Protein AF-A0A7S0LS91-F1 (afdb_monomer)

Foldseek 3Di:
DDDDDDPDDDDDPDDDDDDDDDDDDDDDDDDDDDDDDDDDPDPDDPPFDKDKDQDDPVVCVVVVLVPFDKDKAFQVKDKDKDAAFWKKAWQAAWWWKAWPNDIDTDHHRIIITGHRPPDGITIIIIHGDPPTGMTMIGTNDDDDDDLVVVLVVLVVLLVVLVVPDDDDDPAQPVNLQVDPLVSLQVNLVSVVVNVVSVVVVVVVVLVVVCVVDDVLVNVVVVLVVLLVQLVVLLVQLVCLVVPVVVQLSNDDPACSNNVDGDPDHSNVVSNVSSVVSNCSSVVSNVVSVPDDDDPPPD

InterPro domains:
  IPR011051 RmlC-like cupin domain superfamily [SSF51182] (86-127)

pLDDT: mean 79.4, std 20.75, range [27.17, 98.44]

Solvent-accessible surface area (backbone atoms only — not comparable to full-atom values): 17760 Å² total; per-residue (Å²): 134,88,86,85,79,84,85,77,86,80,84,85,85,84,76,90,86,87,88,87,75,92,76,82,90,79,90,79,82,86,80,86,74,88,81,79,86,75,89,77,88,74,83,80,68,88,71,68,42,77,48,76,44,66,69,52,73,70,54,37,56,73,71,47,54,89,77,31,49,76,48,77,32,39,72,89,36,40,84,42,80,41,46,61,68,39,53,40,33,28,67,39,44,38,28,36,41,30,46,95,92,41,79,41,83,44,37,57,54,30,34,40,34,36,43,33,80,89,46,83,65,41,62,40,37,37,37,39,36,97,91,26,71,48,27,35,32,32,25,81,67,87,81,70,79,71,60,64,64,56,53,50,57,49,53,52,54,51,51,56,54,58,74,66,60,79,90,81,74,96,54,62,97,81,47,44,68,78,45,59,51,73,56,13,32,48,52,46,53,47,52,52,50,47,52,52,53,47,53,52,50,49,52,52,50,48,58,50,49,57,70,72,43,60,64,72,61,44,54,53,49,49,50,49,49,42,36,52,51,9,53,49,27,33,54,52,14,48,42,33,74,76,47,40,69,69,55,37,72,69,45,76,62,93,50,33,32,36,86,56,69,77,82,79,55,49,66,57,53,36,50,49,49,15,50,51,26,33,52,51,9,49,50,34,38,50,48,55,73,68,51,75,78,71,92,81,83,125

Mean predicted aligned error: 15.18 Å

Structure (mmCIF, N/CA/C/O backbone):
data_AF-A0A7S0LS91-F1
#
_entry.id   AF-A0A7S0LS91-F1
#
loop_
_atom_site.group_PDB
_atom_site.id
_atom_site.type_symbol
_atom_site.label_atom_id
_atom_site.label_alt_id
_atom_site.label_comp_id
_atom_site.label_asym_id
_atom_site.label_entity_id
_atom_site.label_seq_id
_atom_site.pdbx_PDB_ins_code
_atom_site.Cartn_x
_atom_site.Cartn_y
_atom_site.Cartn_z
_atom_site.occupancy
_atom_site.B_iso_or_equiv
_atom_site.auth_seq_id
_atom_site.auth_comp_id
_atom_site.auth_asym_id
_atom_site.auth_atom_id
_atom_site.pdbx_PDB_model_num
ATOM 1 N N . LEU A 1 1 ? -4.984 1.605 -51.415 1.00 34.56 1 LEU A N 1
ATOM 2 C CA . LEU A 1 1 ? -6.457 1.698 -51.359 1.00 34.56 1 LEU A CA 1
ATOM 3 C C . LEU A 1 1 ? -6.880 1.367 -49.932 1.00 34.56 1 LEU A C 1
ATOM 5 O O . LEU A 1 1 ? -6.553 0.286 -49.472 1.00 34.56 1 LEU A O 1
ATOM 9 N N . ALA A 1 2 ? -7.472 2.353 -49.259 1.00 37.06 2 ALA A N 1
ATOM 10 C CA . ALA A 1 2 ? -8.238 2.332 -48.009 1.00 37.06 2 ALA A CA 1
ATOM 11 C C . ALA A 1 2 ? -8.075 1.155 -47.021 1.00 37.06 2 ALA A C 1
ATOM 13 O O . ALA A 1 2 ? -8.644 0.089 -47.219 1.00 37.06 2 ALA A O 1
ATOM 14 N N . LEU A 1 3 ? -7.475 1.445 -45.863 1.00 29.39 3 LEU A N 1
ATOM 15 C CA . LEU A 1 3 ? -7.921 0.897 -44.580 1.00 29.39 3 LEU A CA 1
ATOM 16 C C . LEU A 1 3 ? -7.928 2.038 -43.561 1.00 29.39 3 LEU A C 1
ATOM 18 O O . LEU A 1 3 ? -6.926 2.421 -42.970 1.00 29.39 3 LEU A O 1
ATOM 22 N N . THR A 1 4 ? -9.102 2.652 -43.486 1.00 36.69 4 THR A N 1
ATOM 23 C CA . THR A 1 4 ? -9.546 3.614 -42.486 1.00 36.69 4 THR A CA 1
ATOM 24 C C . THR A 1 4 ? -9.811 2.889 -41.172 1.00 36.69 4 THR A C 1
ATOM 26 O O . THR A 1 4 ? -10.709 2.046 -41.129 1.00 36.69 4 THR A O 1
ATOM 29 N N . THR A 1 5 ? -9.134 3.270 -40.091 1.00 34.56 5 THR A N 1
ATOM 30 C CA . THR A 1 5 ? -9.539 2.876 -38.736 1.00 34.56 5 THR A CA 1
ATOM 31 C C . THR A 1 5 ? -9.815 4.127 -37.918 1.00 34.56 5 THR A C 1
ATOM 33 O O . THR A 1 5 ? -8.942 4.944 -37.643 1.00 34.56 5 THR A O 1
ATOM 36 N N . LYS A 1 6 ? -11.103 4.286 -37.618 1.00 29.44 6 LYS A N 1
ATOM 37 C CA . LYS A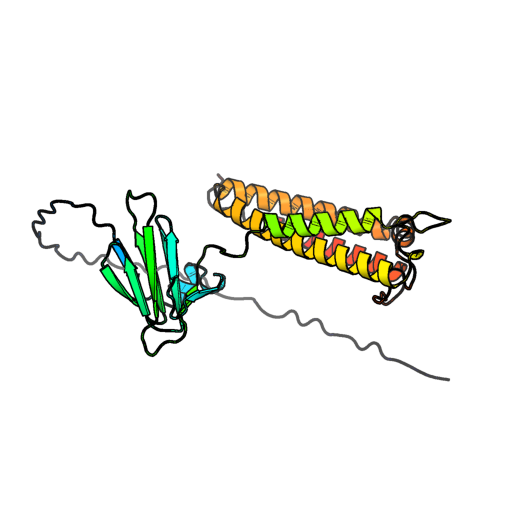 1 6 ? -11.720 5.338 -36.818 1.00 29.44 6 LYS A CA 1
ATOM 38 C C . LYS A 1 6 ? -11.138 5.344 -35.398 1.00 29.44 6 LYS A C 1
ATOM 40 O O . LYS A 1 6 ? -11.342 4.381 -34.667 1.00 29.44 6 LYS A O 1
ATOM 45 N N . MET A 1 7 ? -10.536 6.452 -34.971 1.00 28.19 7 MET A N 1
ATOM 46 C CA . MET A 1 7 ? -10.502 6.812 -33.550 1.00 28.19 7 MET A CA 1
ATOM 47 C C . MET A 1 7 ? -11.852 7.443 -33.210 1.00 28.19 7 MET A C 1
ATOM 49 O O . MET A 1 7 ? -12.117 8.598 -33.536 1.00 28.19 7 MET A O 1
ATOM 53 N N . GLN A 1 8 ? -12.746 6.642 -32.632 1.00 30.95 8 GLN A N 1
ATOM 54 C CA . GLN A 1 8 ? -13.976 7.142 -32.036 1.00 30.95 8 GLN A CA 1
ATOM 55 C C . GLN A 1 8 ? -13.668 7.734 -30.659 1.00 30.95 8 GLN A C 1
ATOM 57 O O . GLN A 1 8 ? -13.068 7.102 -29.796 1.00 30.95 8 GLN A O 1
ATOM 62 N N . SER A 1 9 ? -14.105 8.977 -30.517 1.00 32.16 9 SER A N 1
ATOM 63 C CA . SER A 1 9 ? -14.273 9.774 -29.309 1.00 32.16 9 SER A CA 1
ATOM 64 C C . SER A 1 9 ? -14.857 8.998 -28.121 1.00 32.16 9 SER A C 1
ATOM 66 O O . SER A 1 9 ? -15.957 8.453 -28.221 1.00 32.16 9 SER A O 1
ATOM 68 N N . LEU A 1 10 ? -14.171 9.050 -26.978 1.00 27.45 10 LEU A N 1
ATOM 69 C CA . LEU A 1 10 ? -14.724 8.729 -25.660 1.00 27.45 10 LEU A CA 1
ATOM 70 C C . LEU A 1 10 ? -15.302 10.012 -25.033 1.00 27.45 10 LEU A C 1
ATOM 72 O O . LEU A 1 10 ? -14.567 10.993 -24.901 1.00 27.45 10 LEU A O 1
ATOM 76 N N . PRO A 1 11 ? -16.588 10.047 -24.643 1.00 34.91 11 PRO A N 1
ATOM 77 C CA . PRO A 1 11 ? -17.127 11.131 -23.838 1.00 34.91 11 PRO A CA 1
ATOM 78 C C . PRO A 1 11 ? -16.726 10.941 -22.371 1.00 34.91 11 PRO A C 1
ATOM 80 O O . PRO A 1 11 ? -16.996 9.912 -21.752 1.00 34.91 11 PRO A O 1
ATOM 83 N N . LEU A 1 12 ? -16.089 11.970 -21.821 1.00 30.00 12 LEU A N 1
ATOM 84 C CA . LEU A 1 12 ? -15.750 12.097 -20.411 1.00 30.00 12 LEU A CA 1
ATOM 85 C C . LEU A 1 12 ? -17.048 12.370 -19.631 1.00 30.00 12 LEU A C 1
ATOM 87 O O . LEU A 1 12 ? -17.562 13.487 -19.615 1.00 30.00 12 LEU A O 1
ATOM 91 N N . ILE A 1 13 ? -17.620 11.321 -19.037 1.00 29.70 13 ILE A N 1
ATOM 92 C CA . ILE A 1 13 ? -18.712 11.427 -18.067 1.00 29.70 13 ILE A CA 1
ATOM 93 C C . ILE A 1 13 ? -18.077 11.835 -16.736 1.00 29.70 13 ILE A C 1
ATOM 95 O O . ILE A 1 13 ? -17.544 11.002 -16.011 1.00 29.70 13 ILE A O 1
ATOM 99 N N . LEU A 1 14 ? -18.120 13.130 -16.432 1.00 29.80 14 LEU A N 1
ATOM 100 C CA . LEU A 1 14 ? -17.856 13.667 -15.099 1.00 29.80 14 LEU A CA 1
ATOM 101 C C . LEU A 1 14 ? -19.159 14.321 -14.634 1.00 29.80 14 LEU A C 1
ATOM 103 O O . LEU A 1 14 ? -19.487 15.450 -14.984 1.00 29.80 14 LEU A O 1
ATOM 107 N N . SER A 1 15 ? -19.959 13.531 -13.928 1.00 32.84 15 SER A N 1
ATOM 108 C CA . SER A 1 15 ? -21.211 13.929 -13.293 1.00 32.84 15 SER A CA 1
ATOM 109 C C . SER A 1 15 ? -21.270 13.234 -11.935 1.00 32.84 15 SER A C 1
ATOM 111 O O . SER A 1 15 ? -20.799 12.102 -11.837 1.00 32.84 15 SER A O 1
ATOM 113 N N . ILE A 1 16 ? -21.896 13.894 -10.947 1.00 30.28 16 ILE A N 1
ATOM 114 C CA . ILE A 1 16 ? -22.001 13.550 -9.508 1.00 30.28 16 ILE A CA 1
ATOM 115 C C . ILE A 1 16 ? -20.792 14.123 -8.726 1.00 30.28 16 ILE A C 1
ATOM 117 O O . ILE A 1 16 ? -19.669 13.696 -8.928 1.00 30.28 16 ILE A O 1
ATOM 121 N N . CYS A 1 17 ? -20.886 15.147 -7.868 1.00 27.17 17 CYS A N 1
ATOM 122 C CA . CYS A 1 17 ? -21.903 15.431 -6.859 1.00 27.17 17 CYS A CA 1
ATOM 123 C C . CYS A 1 17 ? -21.957 16.940 -6.532 1.00 27.17 17 CYS A C 1
ATOM 125 O O . CYS A 1 17 ? -20.995 17.519 -6.032 1.00 27.17 17 CYS A O 1
ATOM 127 N N . THR A 1 18 ? -23.115 17.564 -6.735 1.00 37.00 18 THR A N 1
ATOM 128 C CA .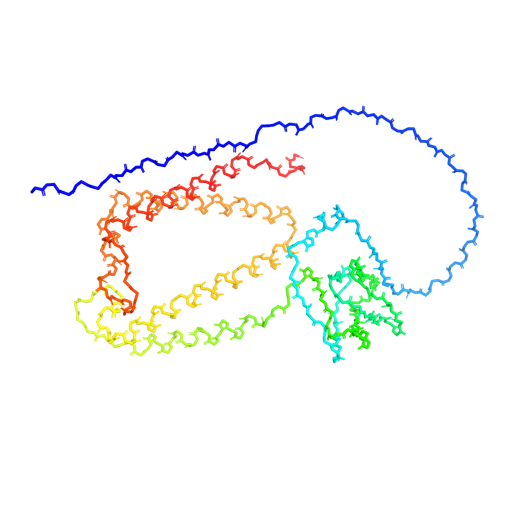 THR A 1 18 ? -23.563 18.709 -5.931 1.00 37.00 18 THR A CA 1
ATOM 129 C C . THR A 1 18 ? -24.733 18.238 -5.071 1.00 37.00 18 THR A C 1
ATOM 131 O O . THR A 1 18 ? -25.594 17.522 -5.571 1.00 37.00 18 THR A O 1
ATOM 134 N N . LEU A 1 19 ? -24.763 18.724 -3.822 1.00 32.06 19 LEU A N 1
ATOM 135 C CA . LEU A 1 19 ? -25.911 18.942 -2.922 1.00 32.06 19 LEU A CA 1
ATOM 136 C C . LEU A 1 19 ? -26.002 18.136 -1.614 1.00 32.06 19 LEU A C 1
ATOM 138 O O . LEU A 1 19 ? -26.037 16.912 -1.593 1.00 32.06 19 LEU A O 1
ATOM 142 N N . ARG A 1 20 ? -26.304 18.948 -0.583 1.00 34.81 20 ARG A N 1
ATOM 143 C CA . ARG A 1 20 ? -26.920 18.704 0.737 1.00 34.81 20 ARG A CA 1
ATOM 144 C C . ARG A 1 20 ? -25.973 18.280 1.869 1.00 34.81 20 ARG A C 1
ATOM 146 O O . ARG A 1 20 ? -25.129 17.431 1.688 1.00 34.81 20 ARG A O 1
ATOM 153 N N . SER A 1 21 ? -26.086 18.815 3.087 1.00 34.72 21 SER A N 1
ATOM 154 C CA . SER A 1 21 ? -27.201 19.543 3.704 1.00 34.72 21 SER A CA 1
ATOM 155 C C . SER A 1 21 ? -26.701 20.450 4.829 1.00 34.72 21 SER A C 1
ATOM 157 O O . SER A 1 21 ? -26.085 19.980 5.779 1.00 34.72 21 SER A O 1
ATOM 159 N N . ALA A 1 22 ? -27.092 21.723 4.789 1.00 45.38 22 ALA A N 1
ATOM 160 C CA . ALA A 1 22 ? -27.297 22.492 6.005 1.00 45.38 22 ALA A CA 1
ATOM 161 C C . ALA A 1 22 ? -28.405 21.810 6.826 1.00 45.38 22 ALA A C 1
ATOM 163 O O . ALA A 1 22 ? -29.455 21.460 6.274 1.00 45.38 22 ALA A O 1
ATOM 164 N N . ARG A 1 23 ? -28.200 21.623 8.131 1.00 42.44 23 ARG A N 1
ATOM 165 C CA . ARG A 1 23 ? -29.303 21.462 9.081 1.00 42.44 23 ARG A CA 1
ATOM 166 C C . ARG A 1 23 ? -29.075 22.356 10.287 1.00 42.44 23 ARG A C 1
ATOM 168 O O . ARG A 1 23 ? -28.114 22.215 11.032 1.00 42.44 23 ARG A O 1
ATOM 175 N N . HIS A 1 24 ? -30.011 23.290 10.396 1.00 39.41 24 HIS A N 1
ATOM 176 C CA . HIS A 1 24 ? -30.289 24.124 11.543 1.00 39.41 24 HIS A CA 1
ATOM 177 C C . HIS A 1 24 ? -30.571 23.301 12.797 1.00 39.41 24 HIS A C 1
ATOM 179 O O . HIS A 1 24 ? -31.047 22.167 12.738 1.00 39.41 24 HIS A O 1
ATOM 185 N N . GLY A 1 25 ? -30.298 23.951 13.926 1.00 47.16 25 GLY A N 1
ATOM 186 C CA . GLY A 1 25 ? -30.519 23.435 15.258 1.00 47.16 25 GLY A CA 1
ATOM 187 C C . GLY A 1 25 ? -31.978 23.133 15.568 1.00 47.16 25 GLY A C 1
ATOM 188 O O . GLY A 1 25 ? -32.898 23.805 15.110 1.00 47.16 25 GLY A O 1
ATOM 189 N N . LEU A 1 26 ? -32.140 22.149 16.440 1.00 42.56 26 LEU A N 1
ATOM 190 C CA . LEU A 1 26 ? -33.306 21.958 17.280 1.00 42.56 26 LEU A CA 1
ATOM 191 C C . LEU A 1 26 ? -32.774 21.557 18.653 1.00 42.56 26 LEU A C 1
ATOM 193 O O . LEU A 1 26 ? -32.074 20.557 18.799 1.00 42.56 26 LEU A O 1
ATOM 197 N N . GLY A 1 27 ? -33.044 22.411 19.638 1.00 47.38 27 GLY A N 1
ATOM 198 C CA . GLY A 1 27 ? -32.702 22.169 21.028 1.00 47.38 27 GLY A CA 1
ATOM 199 C C . GLY A 1 27 ? -33.501 21.001 21.591 1.00 47.38 27 GLY A C 1
ATOM 200 O O . GLY A 1 27 ? -34.706 20.893 21.374 1.00 47.38 27 GLY A O 1
ATOM 201 N N . THR A 1 28 ? -32.828 20.149 22.354 1.00 43.59 28 THR A N 1
ATOM 202 C CA . THR A 1 28 ? -33.454 19.086 23.136 1.00 43.59 28 THR A CA 1
ATOM 203 C C . THR A 1 28 ? -33.419 19.446 24.614 1.00 43.59 28 THR A C 1
ATOM 205 O O . THR A 1 28 ? -32.364 19.686 25.207 1.00 43.59 28 THR A O 1
ATOM 208 N N . ALA A 1 29 ? -34.617 19.514 25.187 1.00 41.38 29 ALA A N 1
ATOM 209 C CA . ALA A 1 29 ? -34.896 19.765 26.587 1.00 41.38 29 ALA A CA 1
ATOM 210 C C . ALA A 1 29 ? -34.190 18.753 27.507 1.00 41.38 29 ALA A C 1
ATOM 212 O O . ALA A 1 29 ? -34.192 17.549 27.256 1.00 41.38 29 ALA A O 1
ATOM 213 N N . ARG A 1 30 ? -33.614 19.248 28.609 1.00 40.12 30 ARG A N 1
ATOM 214 C CA . ARG A 1 30 ? -33.057 18.414 29.682 1.00 40.12 30 ARG A CA 1
ATOM 215 C C . ARG A 1 30 ? -34.190 17.881 30.555 1.00 40.12 30 ARG A C 1
ATOM 217 O O . ARG A 1 30 ? -34.756 18.629 31.351 1.00 40.12 30 ARG A O 1
ATOM 224 N N . LEU A 1 31 ? -34.476 16.588 30.449 1.00 40.97 31 LEU A N 1
ATOM 225 C CA . LEU A 1 31 ? -35.306 15.869 31.412 1.00 40.97 31 LEU A CA 1
ATOM 226 C C . LEU A 1 31 ? -34.432 15.494 32.622 1.00 40.97 31 LEU A C 1
ATOM 228 O O . LEU A 1 31 ? -33.478 14.730 32.494 1.00 40.97 31 LEU A O 1
ATOM 232 N N . ARG A 1 32 ? -34.718 16.066 33.799 1.00 39.78 32 ARG A N 1
ATOM 233 C CA . ARG A 1 32 ? -34.108 15.645 35.072 1.00 39.78 32 ARG A CA 1
ATOM 234 C C . ARG A 1 32 ? -34.863 14.427 35.598 1.00 39.78 32 ARG A C 1
ATOM 236 O O . ARG A 1 32 ? -36.007 14.561 36.022 1.00 39.78 32 ARG A O 1
ATOM 243 N N . VAL A 1 33 ? -34.206 13.274 35.613 1.00 43.62 33 VAL A N 1
ATOM 244 C CA . VAL A 1 33 ? -34.663 12.088 36.350 1.00 43.62 33 VAL A CA 1
ATOM 245 C C . VAL A 1 33 ? -33.999 12.100 37.737 1.00 43.62 33 VAL A C 1
ATOM 247 O O . VAL A 1 33 ? -32.797 12.369 37.821 1.00 43.62 33 VAL A O 1
ATOM 250 N N . PRO A 1 34 ? -34.735 11.861 38.838 1.00 40.84 34 PRO A N 1
ATOM 251 C CA . PRO A 1 34 ? -34.148 11.761 40.168 1.00 40.84 34 PRO A CA 1
ATOM 252 C C . PRO A 1 34 ? -33.346 10.459 40.293 1.00 40.84 34 PRO A C 1
ATOM 254 O O . PRO A 1 34 ? -33.878 9.365 40.122 1.00 40.84 34 PRO A O 1
ATOM 257 N N . VAL A 1 35 ? -32.054 10.585 40.597 1.00 40.56 35 VAL A N 1
ATOM 258 C CA . VAL A 1 35 ? -31.169 9.444 40.855 1.00 40.56 35 VAL A CA 1
ATOM 259 C C . VAL A 1 35 ? -31.334 9.023 42.315 1.00 40.56 35 VAL A C 1
ATOM 261 O O . VAL A 1 35 ? -30.949 9.750 43.233 1.00 40.56 35 VAL A O 1
ATOM 264 N N . SER A 1 36 ? -31.916 7.844 42.525 1.00 41.62 36 SER A N 1
ATOM 265 C CA . SER A 1 36 ? -31.934 7.163 43.820 1.00 41.62 36 SER A CA 1
ATOM 266 C C . SER A 1 36 ? -30.513 6.789 44.237 1.00 41.62 36 SER A C 1
ATOM 268 O O . SER A 1 36 ? -29.765 6.170 43.481 1.00 41.62 36 SER A O 1
ATOM 270 N N . ARG A 1 37 ? -30.138 7.170 45.461 1.00 45.50 37 ARG A N 1
ATOM 271 C CA . ARG A 1 37 ? -28.856 6.819 46.080 1.00 45.50 37 ARG A CA 1
ATOM 272 C C . ARG A 1 37 ? -28.847 5.332 46.434 1.00 45.50 37 ARG A C 1
ATOM 274 O O . ARG A 1 37 ? -29.440 4.938 47.433 1.00 45.50 37 ARG A O 1
ATOM 281 N N . VAL A 1 38 ? -28.145 4.530 45.640 1.00 40.81 38 VAL A N 1
ATOM 282 C CA . VAL A 1 38 ? -27.714 3.185 46.034 1.00 40.81 38 VAL A CA 1
ATOM 283 C C . VAL A 1 38 ? -26.328 3.317 46.659 1.00 40.81 38 VAL A C 1
ATOM 285 O O . VAL A 1 38 ? -25.391 3.793 46.021 1.00 40.81 38 VAL A O 1
ATOM 288 N N . ALA A 1 39 ? -26.213 2.947 47.933 1.00 45.62 39 ALA A N 1
ATOM 289 C CA . ALA A 1 39 ? -24.936 2.852 48.625 1.00 45.62 39 ALA A CA 1
ATOM 290 C C . ALA A 1 39 ? -24.151 1.662 48.055 1.00 45.62 39 ALA A C 1
ATOM 292 O O . ALA A 1 39 ? -24.568 0.515 48.205 1.00 45.62 39 ALA A O 1
ATOM 293 N N . LEU A 1 40 ? -23.035 1.945 47.382 1.00 38.34 40 LEU A N 1
ATOM 294 C CA . LEU A 1 40 ? -22.170 0.948 46.760 1.00 38.34 40 LEU A CA 1
ATOM 295 C C . LEU A 1 40 ? -20.843 0.900 47.527 1.00 38.34 40 LEU A C 1
ATOM 297 O O . LEU A 1 40 ? -19.943 1.704 47.301 1.00 38.34 40 LEU A O 1
ATOM 301 N N . LEU A 1 41 ? -20.737 -0.037 48.468 1.00 40.28 41 LEU A N 1
ATOM 302 C CA . LEU A 1 41 ? -19.458 -0.447 49.047 1.00 40.28 41 LEU A CA 1
ATOM 303 C C . LEU A 1 41 ? -18.769 -1.377 48.034 1.00 40.28 41 LEU A C 1
ATOM 305 O O . LEU A 1 41 ? -18.978 -2.586 48.054 1.00 40.28 41 LEU A O 1
ATOM 309 N N . LYS A 1 42 ? -17.987 -0.801 47.109 1.00 36.03 42 LYS A N 1
ATOM 310 C CA . LYS A 1 42 ? -17.079 -1.539 46.213 1.00 36.03 42 LYS A CA 1
ATOM 311 C C . LYS A 1 42 ? -15.719 -1.664 46.903 1.00 36.03 42 LYS A C 1
ATOM 313 O O . LYS A 1 42 ? -14.944 -0.713 46.937 1.00 36.03 42 LYS A O 1
ATOM 318 N N . LEU A 1 43 ? -15.442 -2.833 47.471 1.00 40.19 43 LEU A N 1
ATOM 319 C CA . LEU A 1 43 ? -14.074 -3.270 47.741 1.00 40.19 43 LEU A CA 1
ATOM 320 C C . LEU A 1 43 ? -13.490 -3.733 46.401 1.00 40.19 43 LEU A C 1
ATOM 322 O O . LEU A 1 43 ? -13.848 -4.791 45.890 1.00 40.19 43 LEU A O 1
ATOM 326 N N . SER A 1 44 ? -12.679 -2.867 45.794 1.00 44.66 44 SER A N 1
ATOM 327 C CA . SER A 1 44 ? -12.063 -3.055 44.482 1.00 44.66 44 SER A CA 1
ATOM 328 C C . SER A 1 44 ? -10.980 -4.133 44.522 1.00 44.66 44 SER A C 1
ATOM 330 O O . SER A 1 44 ? -9.848 -3.867 44.918 1.00 44.66 44 SER A O 1
ATOM 332 N N . ALA A 1 45 ? -11.311 -5.336 44.060 1.00 51.66 45 ALA A N 1
ATOM 333 C CA . ALA A 1 45 ? -10.350 -6.125 43.302 1.00 51.66 45 ALA A CA 1
ATOM 334 C C . ALA A 1 45 ? -10.370 -5.572 41.869 1.00 51.66 45 ALA A C 1
ATOM 336 O O . ALA A 1 45 ? -11.455 -5.440 41.294 1.00 51.66 45 ALA A O 1
ATOM 337 N N . SER A 1 46 ? -9.207 -5.190 41.331 1.00 54.09 46 SER A N 1
ATOM 338 C CA . SER A 1 46 ? -9.042 -4.787 39.930 1.00 54.09 46 SER A CA 1
ATOM 339 C C . SER A 1 46 ? -9.531 -5.924 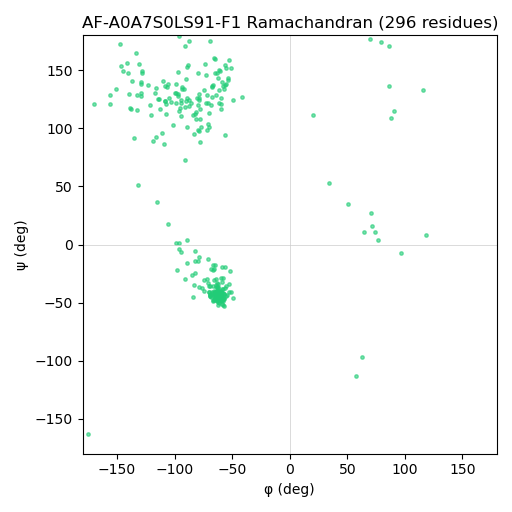39.039 1.00 54.09 46 SER A C 1
ATOM 341 O O . SER A 1 46 ? -8.824 -6.902 38.812 1.00 54.09 46 SER A O 1
ATOM 343 N N . SER A 1 47 ? -10.792 -5.839 38.628 1.00 61.06 47 SER A N 1
ATOM 344 C CA . SER A 1 47 ? -11.418 -6.797 37.730 1.00 61.06 47 SER A CA 1
ATOM 345 C C . SER A 1 47 ? -11.015 -6.356 36.345 1.00 61.06 47 SER A C 1
ATOM 347 O O . SER A 1 47 ? -11.596 -5.444 35.772 1.00 61.06 47 SER A O 1
ATOM 349 N N . VAL A 1 48 ? -9.949 -6.974 35.867 1.00 64.62 48 VAL A N 1
ATOM 350 C CA . VAL A 1 48 ? -9.640 -7.031 34.451 1.00 64.62 48 VAL A CA 1
ATOM 351 C C . VAL A 1 48 ? -10.919 -7.493 33.733 1.00 64.62 48 VAL A C 1
ATOM 353 O O . VAL A 1 48 ? -11.507 -8.496 34.148 1.00 64.62 48 VAL A O 1
ATOM 356 N N . SER A 1 49 ? -11.411 -6.730 32.754 1.00 86.44 49 SER A N 1
ATOM 357 C CA . SER A 1 49 ? -12.734 -6.966 32.163 1.00 86.44 49 SER A CA 1
ATOM 358 C C . SER A 1 49 ? -12.676 -7.026 30.643 1.00 86.44 49 SER A C 1
ATOM 360 O O . SER A 1 49 ? -11.950 -6.270 30.004 1.00 86.44 49 SER A O 1
ATOM 362 N N . LEU A 1 50 ? -13.432 -7.954 30.065 1.00 94.00 50 LEU A N 1
ATOM 363 C CA . LEU A 1 50 ? -13.673 -8.003 28.630 1.00 94.00 50 LEU A CA 1
ATOM 364 C C . LEU A 1 50 ? -14.986 -7.261 28.355 1.00 94.00 50 LEU A C 1
ATOM 366 O O . LEU A 1 50 ? -16.012 -7.605 28.945 1.00 94.00 50 LEU A O 1
ATOM 370 N N . ASP A 1 51 ? -14.967 -6.259 27.481 1.00 95.88 51 ASP A N 1
ATOM 371 C CA . ASP A 1 51 ? -16.176 -5.575 27.021 1.00 95.88 51 ASP A CA 1
ATOM 372 C C . ASP A 1 51 ? -16.644 -6.216 25.711 1.00 95.88 51 ASP A C 1
ATOM 374 O O . ASP A 1 51 ? -15.972 -6.124 24.680 1.00 95.88 51 ASP A O 1
ATOM 378 N N . LEU A 1 52 ? -17.780 -6.914 25.767 1.00 97.56 52 LEU A N 1
ATOM 379 C CA . LEU A 1 52 ? -18.425 -7.499 24.597 1.00 97.56 52 LEU A CA 1
ATOM 380 C C . LEU A 1 52 ? -19.619 -6.639 24.207 1.00 97.56 52 LEU A C 1
ATOM 382 O O . LEU A 1 52 ? -20.560 -6.460 24.980 1.00 97.56 52 LEU A O 1
ATOM 386 N N . SER A 1 53 ? -19.611 -6.164 22.969 1.00 97.69 53 SER A N 1
ATOM 387 C CA . SER A 1 53 ? -20.691 -5.359 22.409 1.00 97.69 53 SER A CA 1
ATOM 388 C C . SER A 1 53 ? -21.082 -5.851 21.019 1.00 97.69 53 SER A C 1
ATOM 390 O O . SER A 1 53 ? -20.372 -6.631 20.388 1.00 97.69 53 SER A O 1
ATOM 392 N N . GLN A 1 54 ? -22.239 -5.402 20.540 1.00 98.31 54 GLN A N 1
ATOM 393 C CA . GLN A 1 54 ? -22.679 -5.609 19.164 1.00 98.31 54 GLN A CA 1
ATOM 394 C C . GLN A 1 54 ? -22.841 -4.237 18.513 1.00 98.31 54 GLN A C 1
ATOM 396 O O . GLN A 1 54 ? -23.916 -3.642 18.638 1.00 98.31 54 GLN A O 1
ATOM 401 N N . PRO A 1 55 ? -21.778 -3.682 17.901 1.00 97.50 55 PRO A N 1
ATOM 402 C CA . PRO A 1 55 ? -21.844 -2.346 17.337 1.00 97.50 55 PRO A CA 1
ATOM 403 C C . PRO A 1 55 ? -22.894 -2.302 16.225 1.00 97.50 55 PRO A C 1
ATOM 405 O O . PRO A 1 55 ? -23.077 -3.247 15.454 1.00 97.50 55 PRO A O 1
ATOM 408 N N . SER A 1 56 ? -23.593 -1.179 16.136 1.00 97.56 56 SER A N 1
ATOM 409 C CA . SER A 1 56 ? -24.396 -0.855 14.964 1.00 97.56 56 SER A CA 1
ATOM 410 C C . SER A 1 56 ? -23.496 -0.650 13.741 1.00 97.56 56 SER A C 1
ATOM 412 O O . SER A 1 56 ? -22.311 -0.342 13.862 1.00 97.56 56 SER A O 1
ATOM 414 N N . GLN A 1 57 ? -24.071 -0.741 12.539 1.00 95.88 57 GLN A N 1
ATOM 415 C CA . GLN A 1 57 ? -23.340 -0.497 11.289 1.00 95.88 57 GLN A CA 1
ATOM 416 C C . GLN A 1 57 ? -22.612 0.859 11.285 1.00 95.88 57 GLN A C 1
ATOM 418 O O . GLN A 1 57 ? -21.467 0.950 10.854 1.00 95.88 57 GLN A O 1
ATOM 423 N N . ALA A 1 58 ? -23.256 1.910 11.803 1.00 95.88 58 ALA A N 1
ATOM 424 C CA . ALA A 1 58 ? -22.662 3.243 11.870 1.00 95.88 58 ALA A CA 1
ATOM 425 C C . ALA A 1 58 ? -21.466 3.301 12.837 1.00 95.88 58 ALA A C 1
ATOM 427 O O . ALA A 1 58 ? -20.492 3.999 12.566 1.00 95.88 58 ALA A O 1
ATOM 428 N N . GLU A 1 59 ? -21.517 2.564 13.950 1.00 97.19 59 GLU A N 1
ATOM 429 C CA . GLU A 1 59 ? -20.395 2.457 14.891 1.00 97.19 59 GLU A CA 1
ATOM 430 C C . GLU A 1 59 ? -19.244 1.645 14.291 1.00 97.19 59 GLU A C 1
ATOM 432 O O . GLU A 1 59 ? -18.093 2.056 14.412 1.00 97.19 59 GLU A O 1
ATOM 437 N N . ALA A 1 60 ? -19.547 0.550 13.584 1.00 95.62 60 ALA A N 1
ATOM 438 C CA . ALA A 1 60 ? -18.560 -0.250 12.860 1.00 95.62 60 ALA A CA 1
ATOM 439 C C . ALA A 1 60 ? -17.835 0.570 11.772 1.00 95.62 60 ALA A C 1
ATOM 441 O O . ALA A 1 60 ? -16.610 0.529 11.659 1.00 95.62 60 ALA A O 1
ATOM 442 N N . GLU A 1 61 ? -18.570 1.374 11.002 1.00 91.69 61 GLU A N 1
ATOM 443 C CA . GLU A 1 61 ? -17.985 2.295 10.020 1.00 91.69 61 GLU A CA 1
ATOM 444 C C . GLU A 1 61 ? -17.135 3.381 10.691 1.00 91.69 61 GLU A C 1
ATOM 446 O O . GLU A 1 61 ? -16.040 3.682 10.217 1.00 91.69 61 GLU A O 1
ATOM 451 N N . ALA A 1 62 ? -17.591 3.930 11.821 1.00 92.94 62 ALA A N 1
ATOM 452 C CA . ALA A 1 62 ? -16.865 4.966 12.552 1.00 92.94 62 ALA A CA 1
ATOM 453 C C . ALA A 1 62 ? -15.518 4.482 13.117 1.00 92.94 62 ALA A C 1
ATOM 455 O O . ALA A 1 62 ? -14.587 5.280 13.222 1.00 92.94 62 ALA A O 1
ATOM 456 N N . ILE A 1 63 ? -15.393 3.193 13.454 1.00 94.25 63 ILE A N 1
ATOM 457 C CA . ILE A 1 63 ? -14.124 2.583 13.894 1.00 94.25 63 ILE A CA 1
ATOM 458 C C . ILE A 1 63 ? -13.275 2.036 12.733 1.00 94.25 63 ILE A C 1
ATOM 460 O O . ILE A 1 63 ? -12.220 1.447 12.972 1.00 94.25 63 ILE A O 1
ATOM 464 N N . GLY A 1 64 ? -13.711 2.225 11.481 1.00 92.50 64 GLY A N 1
ATOM 465 C CA . GLY A 1 64 ? -12.977 1.791 10.291 1.00 92.50 64 GLY A CA 1
ATOM 466 C C . GLY A 1 64 ? -12.948 0.275 10.095 1.00 92.50 64 GLY A C 1
ATOM 467 O O . GLY A 1 64 ? -12.009 -0.239 9.496 1.00 92.50 64 GLY A O 1
ATOM 468 N N . LEU A 1 65 ? -13.958 -0.449 10.594 1.00 95.06 65 LEU A N 1
ATOM 469 C CA . LEU A 1 65 ? -13.995 -1.917 10.598 1.00 95.06 65 LEU A CA 1
ATOM 470 C C . LEU A 1 65 ? -13.756 -2.536 9.207 1.00 95.06 65 LEU A C 1
ATOM 472 O O . LEU A 1 65 ? -13.146 -3.593 9.086 1.00 95.06 65 LEU A O 1
ATOM 476 N N . ARG A 1 66 ? -14.217 -1.861 8.146 1.00 91.94 66 ARG A N 1
ATOM 477 C CA . ARG A 1 66 ? -14.091 -2.314 6.752 1.00 91.94 66 ARG A CA 1
ATOM 478 C C . ARG A 1 66 ? -12.641 -2.515 6.302 1.00 91.94 66 ARG A C 1
ATOM 480 O O . ARG A 1 66 ? -12.399 -3.336 5.421 1.00 91.94 66 ARG A O 1
ATOM 487 N N . ASP A 1 67 ? -11.716 -1.765 6.887 1.00 87.69 67 ASP A N 1
ATOM 488 C CA . ASP A 1 67 ? -10.309 -1.756 6.488 1.00 87.69 67 ASP A CA 1
ATOM 489 C C . ASP A 1 67 ? -9.446 -2.649 7.393 1.00 87.69 67 ASP A C 1
ATOM 491 O O . ASP A 1 67 ? -8.229 -2.733 7.217 1.00 87.69 67 ASP A O 1
ATOM 495 N N . TRP A 1 68 ? -10.053 -3.315 8.382 1.00 94.06 68 TRP A N 1
ATOM 496 C CA . TRP A 1 68 ? -9.319 -4.167 9.309 1.00 94.06 68 TRP A CA 1
ATOM 497 C C . TRP A 1 68 ? -8.903 -5.477 8.623 1.00 94.06 68 TRP A C 1
ATOM 499 O O . TRP A 1 68 ? -9.732 -6.121 7.975 1.00 94.06 68 TRP A O 1
ATOM 509 N N . PRO A 1 69 ? -7.638 -5.911 8.763 1.00 89.69 69 PRO A N 1
ATOM 510 C CA . PRO A 1 69 ? -7.204 -7.206 8.261 1.00 89.69 69 PRO A CA 1
ATOM 511 C C . PRO A 1 69 ? -7.925 -8.361 8.963 1.00 89.69 69 PRO A C 1
ATOM 513 O O . PRO A 1 69 ? -8.253 -8.295 10.151 1.00 89.69 69 PRO A O 1
ATOM 516 N N . SER A 1 70 ? -8.129 -9.441 8.211 1.00 93.81 70 SER A N 1
ATOM 517 C CA . SER A 1 70 ? -8.748 -10.673 8.690 1.00 93.81 70 SER A CA 1
ATOM 518 C C . SER A 1 70 ? -7.723 -11.662 9.248 1.00 93.81 70 SER A C 1
ATOM 520 O O . SER A 1 70 ? -6.652 -11.851 8.666 1.00 93.81 70 SER A O 1
ATOM 522 N N . SER A 1 71 ? -8.088 -12.365 10.313 1.00 92.81 71 SER A N 1
ATOM 523 C CA . SER A 1 71 ? -7.405 -13.542 10.845 1.00 92.81 71 SER A CA 1
ATOM 524 C C . SER A 1 71 ? -8.409 -14.672 11.084 1.00 92.81 71 SER A C 1
ATOM 526 O O . SER A 1 71 ? -9.605 -14.436 11.239 1.00 92.81 71 SER A O 1
ATOM 528 N N . PHE A 1 72 ? -7.925 -15.912 11.079 1.00 94.88 72 PHE A N 1
ATOM 529 C CA . PHE A 1 72 ? -8.760 -17.105 11.211 1.00 94.88 72 PHE A CA 1
ATOM 530 C C . PHE A 1 72 ? -8.388 -17.841 12.495 1.00 94.88 72 PHE A C 1
ATOM 532 O O . PHE A 1 72 ? -7.202 -18.046 12.768 1.00 94.88 72 PHE A O 1
ATOM 539 N N . VAL A 1 73 ? -9.391 -18.263 13.259 1.00 95.38 73 VAL A N 1
ATOM 540 C CA . VAL A 1 73 ? -9.233 -19.227 14.352 1.00 95.38 73 VAL A CA 1
ATOM 541 C C . VAL A 1 73 ? -9.790 -20.555 13.868 1.00 95.38 73 VAL A C 1
ATOM 543 O O . VAL A 1 73 ? -10.927 -20.617 13.411 1.00 95.38 73 VAL A O 1
ATOM 546 N N . THR A 1 74 ? -8.990 -21.612 13.948 1.00 95.81 74 THR A N 1
ATOM 547 C CA . THR A 1 74 ? -9.413 -22.973 13.598 1.00 95.81 74 THR A CA 1
ATOM 548 C C . THR A 1 74 ? -9.843 -23.731 14.856 1.00 95.81 74 THR A C 1
ATOM 550 O O . THR A 1 74 ? -9.758 -23.222 15.976 1.00 95.81 74 THR A O 1
ATOM 553 N N . ARG A 1 75 ? -10.264 -24.991 14.705 1.00 94.75 75 ARG A N 1
ATOM 554 C CA . ARG A 1 75 ? -10.565 -25.881 15.842 1.00 94.75 75 ARG A CA 1
ATOM 555 C C . ARG A 1 75 ? -9.397 -26.128 16.801 1.00 94.75 75 ARG A C 1
ATOM 557 O O . ARG A 1 75 ? -9.638 -26.544 17.927 1.00 94.75 75 ARG A O 1
ATOM 564 N N . GLU A 1 76 ? -8.155 -25.885 16.383 1.00 95.38 76 GLU A N 1
ATOM 565 C CA . GLU A 1 76 ? -6.987 -25.972 17.277 1.00 95.38 76 GLU A CA 1
ATOM 566 C C . GLU A 1 76 ? -6.947 -24.822 18.297 1.00 95.38 76 GLU A C 1
ATOM 568 O O . GLU A 1 76 ? -6.208 -24.885 19.279 1.00 95.38 76 GLU A O 1
ATOM 573 N N . GLY A 1 77 ? -7.781 -23.800 18.088 1.00 94.88 77 GLY A N 1
ATOM 574 C CA . GLY A 1 77 ? -7.822 -22.589 18.882 1.00 94.88 77 GLY A CA 1
ATOM 575 C C . GLY A 1 77 ? -6.711 -21.610 18.516 1.00 94.88 77 GLY A C 1
ATOM 576 O O . GLY A 1 77 ? -5.837 -21.876 17.689 1.00 94.88 77 GLY A O 1
ATOM 577 N N . LEU A 1 78 ? -6.764 -20.432 19.126 1.00 95.44 78 LEU A N 1
ATOM 578 C CA . LEU A 1 78 ? -5.744 -19.399 18.978 1.00 95.44 78 LEU A CA 1
ATOM 579 C C . LEU A 1 78 ? -5.478 -18.775 20.342 1.00 95.44 78 LEU A C 1
ATOM 581 O O . LEU A 1 78 ? -6.364 -18.149 20.917 1.00 95.44 78 LEU A O 1
ATOM 585 N N . GLU A 1 79 ? -4.251 -18.909 20.839 1.00 96.31 79 GLU A N 1
ATOM 586 C CA . GLU A 1 79 ? -3.788 -18.114 21.973 1.00 96.31 79 GLU A CA 1
ATOM 587 C C . GLU A 1 79 ? -3.162 -16.818 21.460 1.00 96.31 79 GLU A C 1
ATOM 589 O O . GLU A 1 79 ? -2.257 -16.811 20.623 1.00 96.31 79 GLU A O 1
ATOM 594 N N . GLU A 1 80 ? -3.656 -15.702 21.973 1.00 93.81 80 GLU A N 1
ATOM 595 C CA . GLU A 1 80 ? -3.267 -14.372 21.558 1.00 93.81 80 GLU A CA 1
ATOM 596 C C . GLU A 1 80 ? -2.893 -13.521 22.767 1.00 93.81 80 GLU A C 1
ATOM 598 O O . GLU A 1 80 ? -3.672 -13.348 23.699 1.00 93.81 80 GLU A O 1
ATOM 603 N N . ARG A 1 81 ? -1.710 -12.910 22.701 1.00 93.44 81 ARG A N 1
ATOM 604 C CA . ARG A 1 81 ? -1.319 -11.822 23.595 1.00 93.44 81 ARG A CA 1
ATOM 605 C C . ARG A 1 81 ? -1.690 -10.485 22.970 1.00 93.44 81 ARG A C 1
ATOM 607 O O . ARG A 1 81 ? -1.440 -10.269 21.780 1.00 93.44 81 ARG A O 1
ATOM 614 N N . CYS A 1 82 ? -2.301 -9.611 23.755 1.00 92.69 82 CYS A N 1
ATOM 615 C CA . CYS A 1 82 ? -2.760 -8.300 23.318 1.00 92.69 82 CYS A CA 1
ATOM 616 C C . CYS A 1 82 ? -2.639 -7.269 24.449 1.00 92.69 82 CYS A C 1
ATOM 618 O O . CYS A 1 82 ? -2.617 -7.621 25.627 1.00 92.69 82 CYS A O 1
ATOM 620 N N . GLY A 1 83 ? -2.502 -5.995 24.082 1.00 90.56 83 GLY A N 1
ATOM 621 C CA . GLY A 1 83 ? -2.422 -4.890 25.038 1.00 90.56 83 GLY A CA 1
ATOM 622 C C . GLY A 1 83 ? -3.796 -4.349 25.433 1.00 90.56 83 GLY A C 1
ATOM 623 O O . GLY A 1 83 ? -4.823 -4.740 24.871 1.00 90.56 83 GLY A O 1
ATOM 624 N N . ASP A 1 84 ? -3.799 -3.406 26.373 1.00 91.88 84 ASP A N 1
ATOM 625 C CA . ASP A 1 84 ? -4.994 -2.641 26.732 1.00 91.88 84 ASP A CA 1
ATOM 626 C C . ASP A 1 84 ? -5.612 -1.940 25.508 1.00 91.88 84 ASP A C 1
ATOM 628 O O . ASP A 1 84 ? -4.904 -1.407 24.648 1.00 91.88 84 ASP A O 1
ATOM 632 N N . GLY A 1 85 ? -6.941 -1.968 25.406 1.00 91.94 85 GLY A N 1
ATOM 633 C CA . GLY A 1 85 ? -7.686 -1.382 24.293 1.00 91.94 85 GLY A CA 1
ATOM 634 C C . GLY A 1 85 ? -7.668 -2.190 22.991 1.00 91.94 85 GLY A C 1
ATOM 635 O O . GLY A 1 85 ? -8.230 -1.726 21.994 1.00 91.94 85 GLY A O 1
ATOM 636 N N . ALA A 1 86 ? -7.069 -3.387 22.968 1.00 94.50 86 ALA A N 1
ATOM 637 C CA . ALA A 1 86 ? -7.125 -4.266 21.803 1.00 94.50 86 ALA A CA 1
ATOM 638 C C . ALA A 1 86 ? -8.579 -4.610 21.436 1.00 94.50 86 ALA A C 1
ATOM 640 O O . ALA A 1 86 ? -9.418 -4.853 22.306 1.00 94.50 86 ALA A O 1
ATOM 641 N N . MET A 1 87 ? -8.876 -4.631 20.134 1.00 96.69 87 MET A N 1
ATOM 642 C CA . MET A 1 87 ? -10.219 -4.894 19.605 1.00 96.69 87 MET A CA 1
ATOM 643 C C . MET A 1 87 ? -10.211 -6.072 18.639 1.00 96.69 87 MET A C 1
ATOM 645 O O . MET A 1 87 ? -9.333 -6.159 17.780 1.00 96.69 87 MET A O 1
ATOM 649 N N . ARG A 1 88 ? -11.201 -6.956 18.744 1.00 97.06 88 ARG A N 1
ATOM 650 C CA . ARG A 1 88 ? -11.422 -8.085 17.833 1.00 97.06 88 ARG A CA 1
ATOM 651 C C . ARG A 1 88 ? -12.892 -8.106 17.452 1.00 97.06 88 ARG A C 1
ATOM 653 O O . ARG A 1 88 ? -13.747 -8.048 18.328 1.00 97.06 88 ARG A O 1
ATOM 660 N N . TYR A 1 89 ? -13.193 -8.156 16.164 1.00 98.06 89 TYR A N 1
ATOM 661 C CA . TYR A 1 89 ? -14.572 -8.234 15.692 1.00 98.06 89 TYR A CA 1
ATOM 662 C C . TYR A 1 89 ? -14.818 -9.569 15.009 1.00 98.06 89 TYR A C 1
ATOM 664 O O . TYR A 1 89 ? -14.101 -9.927 14.079 1.00 98.06 89 TYR A O 1
ATOM 672 N N . VAL A 1 90 ? -15.832 -10.294 15.467 1.00 98.31 90 VAL A N 1
ATOM 673 C CA . VAL A 1 90 ? -16.235 -11.569 14.878 1.00 98.31 90 VAL A CA 1
ATOM 674 C C . VAL A 1 90 ? -17.091 -11.291 13.652 1.00 98.31 90 VAL A C 1
ATOM 676 O O . VAL A 1 90 ? -18.237 -10.850 13.768 1.00 98.31 90 VAL A O 1
ATOM 679 N N . LEU A 1 91 ? -16.521 -11.538 12.476 1.00 97.69 91 LEU A N 1
ATOM 680 C CA . LEU A 1 91 ? -17.208 -11.372 11.202 1.00 97.69 91 LEU A CA 1
ATOM 681 C C . LEU A 1 91 ? -18.045 -12.612 10.864 1.00 97.69 91 LEU A C 1
ATOM 683 O O . LEU A 1 91 ? -19.208 -12.472 10.497 1.00 97.69 91 LEU A O 1
ATOM 687 N N . GLU A 1 92 ? -17.480 -13.810 11.040 1.00 98.12 92 GLU A N 1
ATOM 688 C CA . GLU A 1 92 ? -18.138 -15.092 10.750 1.00 98.12 92 GLU A CA 1
ATOM 689 C C . GLU A 1 92 ? -17.787 -16.160 11.798 1.00 98.12 92 GLU A C 1
ATOM 691 O O . GLU A 1 92 ? -16.743 -16.088 12.451 1.00 98.12 92 GLU A O 1
ATOM 696 N N . GLY A 1 93 ? -18.665 -17.159 11.939 1.00 98.06 93 GLY A N 1
ATOM 697 C CA . GLY A 1 93 ? -18.510 -18.274 12.877 1.00 98.06 93 GLY A CA 1
ATOM 698 C C . GLY A 1 93 ? -19.033 -18.000 14.292 1.00 98.06 93 GLY A C 1
ATOM 699 O O . GLY A 1 93 ? -19.407 -16.879 14.640 1.00 98.06 93 GLY A O 1
ATOM 700 N N . THR A 1 94 ? -19.082 -19.049 15.114 1.00 98.19 94 THR A N 1
ATOM 701 C CA . THR A 1 94 ? -19.407 -18.975 16.546 1.00 98.19 94 THR A CA 1
ATOM 702 C C . THR A 1 94 ? -18.347 -19.693 17.369 1.00 98.19 94 THR A C 1
ATOM 704 O O . THR A 1 94 ? -17.701 -20.641 16.912 1.00 98.19 94 THR A O 1
ATOM 707 N N . GLY A 1 95 ? -18.133 -19.213 18.586 1.00 98.00 95 GLY A N 1
ATOM 708 C CA . GLY A 1 95 ? -17.098 -19.758 19.441 1.00 98.00 95 GLY A CA 1
ATOM 709 C C . GLY A 1 95 ? -17.091 -19.147 20.825 1.00 98.00 95 GLY A C 1
ATOM 710 O O . GLY A 1 95 ? -18.031 -18.481 21.259 1.00 98.00 95 GLY A O 1
ATOM 711 N N . THR A 1 96 ? -15.974 -19.347 21.505 1.00 98.06 96 THR A N 1
ATOM 712 C CA . THR A 1 96 ? -15.729 -18.843 22.848 1.00 98.06 96 THR A CA 1
ATOM 713 C C . THR A 1 96 ? -14.388 -18.121 22.875 1.00 98.06 96 THR A C 1
ATOM 715 O O . THR A 1 96 ? -13.413 -18.588 22.286 1.00 98.06 96 THR A O 1
ATOM 718 N N . VAL A 1 97 ? -14.334 -16.976 23.551 1.00 98.00 97 VAL A N 1
ATOM 719 C CA . VAL A 1 97 ? -13.079 -16.337 23.951 1.00 98.00 97 VAL A CA 1
ATOM 720 C C . VAL A 1 97 ? -12.921 -16.483 25.457 1.00 98.00 97 VAL A C 1
ATOM 722 O O . VAL A 1 97 ? -13.794 -16.078 26.220 1.00 98.00 97 VAL A O 1
ATOM 725 N N . THR A 1 98 ? -11.818 -17.076 25.890 1.00 96.94 98 THR A N 1
ATOM 726 C CA . THR A 1 98 ? -11.463 -17.220 27.297 1.00 96.94 98 THR A CA 1
ATOM 727 C C . THR A 1 98 ? -10.503 -16.108 27.690 1.00 96.94 98 THR A C 1
ATOM 729 O O . THR A 1 98 ? -9.466 -15.902 27.054 1.00 96.94 98 THR A O 1
ATOM 732 N N . TYR A 1 99 ? -10.831 -15.401 28.767 1.00 94.81 99 TYR A N 1
ATOM 733 C CA . TYR A 1 99 ? -10.003 -14.349 29.338 1.00 94.81 99 TYR A CA 1
ATOM 734 C C . TYR A 1 99 ? -10.012 -14.420 30.861 1.00 94.81 99 TYR A C 1
ATOM 736 O O . TYR A 1 99 ? -11.069 -14.519 31.478 1.00 94.81 99 TYR A O 1
ATOM 744 N N . ALA A 1 100 ? -8.826 -14.40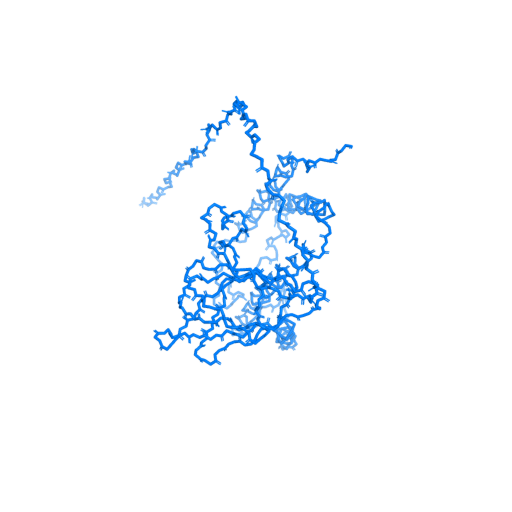2 31.477 1.00 91.94 100 ALA A N 1
ATOM 745 C CA . ALA A 1 100 ? -8.664 -14.546 32.928 1.00 91.94 100 ALA A CA 1
ATOM 746 C C . ALA A 1 100 ? -9.405 -15.776 33.516 1.00 91.94 100 ALA A C 1
ATOM 748 O O . ALA A 1 100 ? -9.921 -15.733 34.633 1.00 91.94 100 ALA A O 1
ATOM 749 N N . GLY A 1 101 ? -9.463 -16.874 32.749 1.00 92.94 101 GLY A N 1
ATOM 750 C CA . GLY A 1 101 ? -10.159 -18.111 33.122 1.00 92.94 101 GLY A CA 1
ATOM 751 C C . GLY A 1 101 ? -11.688 -18.040 33.045 1.00 92.94 101 GLY A C 1
ATOM 752 O O . GLY A 1 101 ? -12.354 -18.933 33.563 1.00 92.94 101 GLY A O 1
ATOM 753 N N . GLN A 1 102 ? -12.245 -16.985 32.448 1.00 94.44 102 GLN A N 1
ATOM 754 C CA . GLN A 1 102 ? -13.672 -16.848 32.171 1.00 94.44 102 GLN A CA 1
ATOM 755 C C . GLN A 1 102 ? -13.941 -16.984 30.681 1.00 94.44 102 GLN A C 1
ATOM 757 O O . GLN A 1 102 ? -13.247 -16.377 29.870 1.00 94.44 102 GLN A O 1
ATOM 762 N N . ASP A 1 103 ? -14.982 -17.738 30.353 1.00 96.38 103 ASP A N 1
ATOM 763 C CA . ASP A 1 103 ? -15.397 -18.020 28.987 1.00 96.38 103 ASP A CA 1
ATOM 764 C C . ASP A 1 103 ? -16.523 -17.077 28.563 1.00 96.38 103 ASP A C 1
ATOM 766 O O . ASP A 1 103 ? -17.537 -16.941 29.255 1.00 96.38 103 ASP A O 1
ATOM 770 N N . PHE A 1 104 ? -16.359 -16.446 27.404 1.00 97.06 104 PHE A N 1
ATOM 771 C CA . PHE A 1 104 ? -17.340 -15.549 26.811 1.00 97.06 104 PHE A CA 1
ATOM 772 C C . PHE A 1 104 ? -17.740 -16.067 25.433 1.00 97.06 104 PHE A C 1
ATOM 774 O O . PHE A 1 104 ? -16.904 -16.186 24.538 1.00 97.06 104 PHE A O 1
ATOM 781 N N . ALA A 1 105 ? -19.026 -16.362 25.253 1.00 97.94 105 ALA A N 1
ATOM 782 C CA . ALA A 1 105 ? -19.551 -16.770 23.957 1.00 97.94 105 ALA A CA 1
ATOM 783 C C . ALA A 1 105 ? -19.501 -15.600 22.965 1.00 97.94 105 ALA A C 1
ATOM 785 O O . ALA A 1 105 ? -19.892 -14.475 23.291 1.00 97.94 105 ALA A O 1
ATOM 786 N N . VAL A 1 106 ? -19.061 -15.881 21.743 1.00 98.31 106 VAL A N 1
ATOM 787 C CA . VAL A 1 106 ? -18.975 -14.915 20.650 1.00 98.31 106 VAL A CA 1
ATOM 788 C C . VAL A 1 106 ? -19.662 -15.455 19.400 1.00 98.31 106 VAL A C 1
ATOM 790 O O . VAL A 1 106 ? -19.706 -16.656 19.139 1.00 98.31 106 VAL A O 1
ATOM 793 N N . SER A 1 107 ? -20.236 -14.548 18.622 1.00 98.19 107 SER A N 1
ATOM 794 C CA . SER A 1 107 ? -20.980 -14.856 17.395 1.00 98.19 107 SER A CA 1
ATOM 795 C C . SER A 1 107 ? -20.808 -13.716 16.387 1.00 98.19 107 SER A C 1
ATOM 797 O O . SER A 1 107 ? -20.250 -12.677 16.765 1.00 98.19 107 SER A O 1
ATOM 799 N N . PRO A 1 108 ? -21.272 -13.845 15.131 1.00 98.44 108 PRO A N 1
ATOM 800 C CA . PRO A 1 108 ? -21.128 -12.773 14.156 1.00 98.44 108 PRO A CA 1
ATOM 801 C C . PRO A 1 108 ? -21.686 -11.452 14.695 1.00 98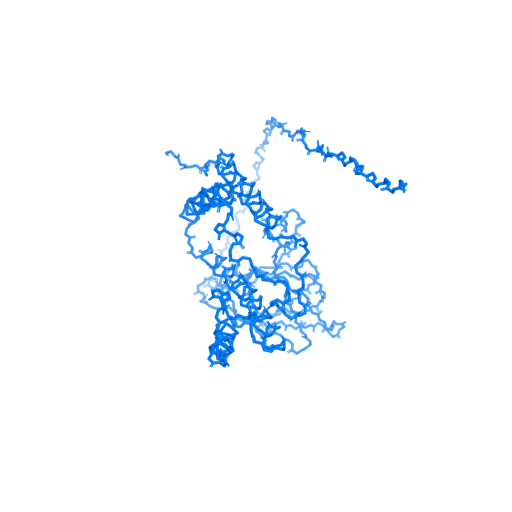.44 108 PRO A C 1
ATOM 803 O O . PRO A 1 108 ? -22.711 -11.431 15.380 1.00 98.44 108 PRO A O 1
ATOM 806 N N . ASN A 1 109 ? -20.999 -10.353 14.388 1.00 97.94 109 ASN A N 1
ATOM 807 C CA . ASN A 1 109 ? -21.255 -9.012 14.919 1.00 97.94 109 ASN A CA 1
ATOM 808 C C . ASN A 1 109 ? -20.880 -8.790 16.396 1.00 97.94 109 ASN A C 1
ATOM 810 O O . ASN A 1 109 ? -21.297 -7.799 16.990 1.00 97.94 109 ASN A O 1
ATOM 814 N N . THR A 1 110 ? -20.080 -9.669 17.002 1.00 98.44 110 THR A N 1
ATOM 815 C CA . THR A 1 110 ? -19.533 -9.435 18.349 1.00 98.44 110 THR A CA 1
ATOM 816 C C . THR A 1 110 ? -18.223 -8.655 18.261 1.00 98.44 110 THR A C 1
ATOM 818 O O . THR A 1 110 ? -17.254 -9.132 17.674 1.00 98.44 110 THR A O 1
ATOM 821 N N . LEU A 1 111 ? -18.178 -7.466 18.864 1.00 98.19 111 LEU A N 1
ATOM 822 C CA . LEU A 1 111 ? -16.957 -6.704 19.106 1.00 98.19 111 LEU A CA 1
ATOM 823 C C . LEU A 1 111 ? -16.460 -6.998 20.520 1.00 98.19 111 LEU A C 1
ATOM 825 O O . LEU A 1 111 ? -17.131 -6.686 21.502 1.00 98.19 111 LEU A O 1
ATOM 829 N N . VAL A 1 112 ? -15.268 -7.568 20.602 1.00 97.81 112 VAL A N 1
ATOM 830 C CA . VAL A 1 112 ? -14.531 -7.820 21.835 1.00 97.81 112 VAL A CA 1
ATOM 831 C C . VAL A 1 112 ? -13.511 -6.706 22.019 1.00 97.81 112 VAL A C 1
ATOM 833 O O . VAL A 1 112 ? -12.654 -6.502 21.158 1.00 97.81 112 VAL A O 1
ATOM 836 N N . ARG A 1 113 ? -13.592 -5.988 23.139 1.00 96.69 113 ARG A N 1
ATOM 837 C CA . ARG A 1 113 ? -12.609 -4.989 23.557 1.00 96.69 113 ARG A CA 1
ATOM 838 C C . ARG A 1 113 ? -11.968 -5.415 24.871 1.00 96.69 113 ARG A C 1
ATOM 840 O O . ARG A 1 113 ? -12.651 -5.757 25.833 1.00 96.69 113 ARG A O 1
ATOM 847 N N . VAL A 1 114 ? -10.644 -5.381 24.900 1.00 94.69 114 VAL A N 1
ATOM 848 C CA . VAL A 1 114 ? -9.855 -5.693 26.090 1.00 94.69 114 VAL A CA 1
ATOM 849 C C . VAL A 1 114 ? -9.725 -4.437 26.946 1.00 94.69 114 VAL A C 1
ATOM 851 O O . VAL A 1 114 ? -9.203 -3.432 26.470 1.00 94.69 114 VAL A O 1
ATOM 854 N N . ASP A 1 115 ? -10.186 -4.506 28.195 1.00 91.50 115 ASP A N 1
ATOM 855 C CA . ASP A 1 115 ? -9.894 -3.525 29.245 1.00 91.50 115 ASP A CA 1
ATOM 856 C C . ASP A 1 115 ? -8.963 -4.201 30.262 1.00 91.50 115 ASP A C 1
ATOM 858 O O . ASP A 1 115 ? -9.388 -4.852 31.227 1.00 91.50 115 ASP A O 1
ATOM 862 N N . ALA A 1 116 ? -7.662 -4.128 29.967 1.00 81.12 116 ALA A N 1
ATOM 863 C CA . ALA A 1 116 ? -6.618 -4.760 30.768 1.00 81.12 116 ALA A CA 1
ATOM 864 C C . ALA A 1 116 ? -6.288 -3.933 32.026 1.00 81.12 116 ALA A C 1
ATOM 866 O O . ALA A 1 116 ? -5.601 -4.415 32.937 1.00 81.12 116 ALA A O 1
ATOM 867 N N . GLY A 1 117 ? -6.789 -2.696 32.109 1.00 83.06 117 GLY A N 1
ATOM 868 C CA . GLY A 1 117 ? -6.525 -1.776 33.205 1.00 83.06 117 GLY A CA 1
ATOM 869 C C . GLY A 1 117 ? -5.028 -1.511 33.375 1.00 83.06 117 GLY A C 1
ATOM 870 O O . GLY A 1 117 ? -4.396 -0.875 32.541 1.00 83.06 117 GLY A O 1
ATOM 871 N N . THR A 1 118 ? -4.449 -1.971 34.489 1.00 71.25 118 THR A N 1
ATOM 872 C CA . THR A 1 118 ? -3.014 -1.801 34.795 1.00 71.25 118 THR A CA 1
ATOM 873 C C . THR A 1 118 ? -2.152 -3.006 34.416 1.00 71.25 118 THR A C 1
ATOM 875 O O . THR A 1 118 ? -0.968 -3.013 34.742 1.00 71.25 118 THR A O 1
ATOM 878 N N . ALA A 1 119 ? -2.727 -4.064 33.842 1.00 74.56 119 ALA A N 1
ATOM 879 C CA . ALA A 1 119 ? -1.942 -5.197 33.370 1.00 74.56 119 ALA A CA 1
ATOM 880 C C . ALA A 1 119 ? -1.305 -4.851 32.016 1.00 74.56 119 ALA A C 1
ATOM 882 O O . ALA A 1 119 ? -2.001 -4.424 31.100 1.00 74.56 119 ALA A O 1
ATOM 883 N N . ASP A 1 120 ? 0.007 -5.065 31.890 1.00 77.94 120 ASP A N 1
ATOM 884 C CA . ASP A 1 120 ? 0.751 -4.765 30.657 1.00 77.94 120 ASP A CA 1
ATOM 885 C C . ASP A 1 120 ? 0.333 -5.661 29.474 1.00 77.94 120 ASP A C 1
ATOM 887 O O . ASP A 1 120 ? 0.547 -5.297 28.318 1.00 77.94 120 ASP A O 1
ATOM 891 N N . GLU A 1 121 ? -0.252 -6.836 29.739 1.00 87.69 121 GLU A N 1
ATOM 892 C CA . GLU A 1 121 ? -0.591 -7.810 28.700 1.00 87.69 121 GLU A CA 1
ATOM 893 C C . GLU A 1 121 ? -1.809 -8.669 29.090 1.00 87.69 121 GLU A C 1
ATOM 895 O O . GLU A 1 121 ? -1.904 -9.196 30.202 1.00 87.69 121 GLU A O 1
ATOM 900 N N . ALA A 1 122 ? -2.740 -8.826 28.151 1.00 91.44 122 ALA A N 1
ATOM 901 C CA . ALA A 1 122 ? -3.915 -9.684 28.220 1.00 91.44 122 ALA A CA 1
ATOM 902 C C . ALA A 1 122 ? -3.719 -10.915 27.323 1.00 91.44 122 ALA A C 1
ATOM 904 O O . ALA A 1 122 ? -3.283 -10.790 26.178 1.00 91.44 122 ALA A O 1
ATOM 905 N N . VAL A 1 123 ? -4.064 -12.104 27.827 1.00 95.25 123 VAL A N 1
ATOM 906 C CA . VAL A 1 123 ? -4.029 -13.356 27.053 1.00 95.25 123 VAL A CA 1
ATOM 907 C C . VAL A 1 123 ? -5.458 -13.784 26.737 1.00 95.25 123 VAL A C 1
ATOM 909 O O . VAL A 1 123 ? -6.203 -14.132 27.652 1.00 95.25 123 VAL A O 1
ATOM 912 N N . LEU A 1 124 ? -5.832 -13.743 25.460 1.00 96.19 124 LEU A N 1
ATOM 913 C CA . LEU A 1 124 ? -7.104 -14.242 24.941 1.00 96.19 124 LEU A CA 1
ATOM 914 C C . LEU A 1 124 ? -6.889 -15.635 24.356 1.00 96.19 124 LEU A C 1
ATOM 916 O O . LEU A 1 124 ? -5.980 -15.832 23.551 1.00 96.19 124 LEU A O 1
ATOM 920 N N . GLN A 1 125 ? -7.727 -16.593 24.734 1.00 97.75 125 GLN A N 1
ATOM 921 C CA . GLN A 1 125 ? -7.745 -17.917 24.116 1.00 97.75 125 GLN A CA 1
ATOM 922 C C . GLN A 1 125 ? -9.051 -18.080 23.350 1.00 97.75 125 GLN A C 1
ATOM 924 O O . GLN A 1 125 ? -10.127 -18.041 23.933 1.00 97.75 125 GLN A O 1
ATOM 929 N N . TRP A 1 126 ? -8.963 -18.227 22.037 1.00 97.88 126 TRP A N 1
ATOM 930 C CA . TRP A 1 126 ? -10.116 -18.384 21.161 1.00 97.88 126 TRP A CA 1
ATOM 931 C C . TRP A 1 126 ? -10.332 -19.857 20.840 1.00 97.88 126 TRP A C 1
ATOM 933 O O . TRP A 1 126 ? -9.374 -20.565 20.529 1.00 97.88 126 TRP A O 1
ATOM 943 N N . ALA A 1 127 ? -11.584 -20.300 20.854 1.00 97.88 127 ALA A N 1
ATOM 944 C CA . ALA A 1 127 ? -11.991 -21.638 20.449 1.00 97.88 127 ALA A CA 1
ATOM 945 C C . ALA A 1 127 ? -13.262 -21.571 19.595 1.00 97.88 127 ALA A C 1
ATOM 947 O O . ALA A 1 127 ? -14.160 -20.779 19.878 1.00 97.88 127 ALA A O 1
ATOM 948 N N . CYS A 1 128 ? -13.345 -22.402 18.557 1.00 97.81 128 CYS A N 1
ATOM 949 C CA . CYS A 1 128 ? -14.566 -22.562 17.765 1.00 97.81 128 CYS A CA 1
ATOM 950 C C . CYS A 1 128 ? -15.555 -23.484 18.491 1.00 97.81 128 CYS A C 1
ATOM 952 O O . CYS A 1 128 ? -15.139 -24.436 19.154 1.00 97.81 128 CYS A O 1
ATOM 954 N N . ASP A 1 129 ? -16.856 -23.247 18.322 1.00 97.75 129 ASP A N 1
ATOM 955 C CA . ASP A 1 129 ? -17.876 -24.208 18.757 1.00 97.75 129 ASP A CA 1
ATOM 956 C C . ASP A 1 129 ? -17.774 -25.518 17.952 1.00 97.75 129 ASP A C 1
ATOM 958 O O . ASP A 1 129 ? -17.273 -25.526 16.830 1.00 97.75 129 ASP A O 1
ATOM 962 N N . GLU A 1 130 ? -18.311 -26.636 18.462 1.00 96.00 130 GLU A N 1
ATOM 963 C CA . GLU A 1 130 ? -18.214 -27.951 17.788 1.00 96.00 130 GLU A CA 1
ATOM 964 C C . GLU A 1 130 ? -18.752 -27.945 16.342 1.00 96.00 130 GLU A C 1
ATOM 966 O O . GLU A 1 130 ? -18.211 -28.616 15.455 1.00 96.00 130 GLU A O 1
ATOM 971 N N . ALA A 1 131 ? -19.809 -27.162 16.101 1.00 95.88 131 ALA A N 1
ATOM 972 C CA . ALA A 1 131 ? -20.451 -27.008 14.797 1.00 95.88 131 ALA A CA 1
ATOM 973 C C . ALA A 1 131 ? -19.747 -25.997 13.871 1.00 95.88 131 ALA A C 1
ATOM 975 O O . ALA A 1 131 ? -20.156 -25.847 12.721 1.00 95.88 131 ALA A O 1
ATOM 976 N N . CYS A 1 132 ? -18.723 -25.299 14.364 1.00 95.75 132 CYS A N 1
ATOM 977 C CA . CYS A 1 132 ? -17.997 -24.261 13.650 1.00 95.75 132 CYS A CA 1
ATOM 978 C C . CYS A 1 132 ? -16.595 -24.769 13.280 1.00 95.75 132 CYS A C 1
ATOM 980 O O . CYS A 1 132 ? -15.828 -25.212 14.137 1.00 95.75 132 CYS A O 1
ATOM 982 N N . ASP A 1 133 ? -16.255 -24.745 11.992 1.00 96.38 133 ASP A N 1
ATOM 983 C CA . ASP A 1 133 ? -14.929 -25.178 11.528 1.00 96.38 133 ASP A CA 1
ATOM 984 C C . ASP A 1 133 ? -13.886 -24.058 11.652 1.00 96.38 133 ASP A C 1
ATOM 986 O O . ASP A 1 133 ? -12.727 -24.327 11.985 1.00 96.38 133 ASP A O 1
ATOM 990 N N . GLU A 1 134 ? -14.311 -22.809 11.439 1.00 96.88 134 GLU A N 1
ATOM 991 C CA . GLU A 1 134 ? -13.471 -21.617 11.548 1.00 96.88 134 GLU A CA 1
ATOM 992 C C . GLU A 1 134 ? -14.238 -20.405 12.092 1.00 96.88 134 GLU A C 1
ATOM 994 O O . GLU A 1 134 ? -15.436 -20.254 11.852 1.00 96.88 134 GLU A O 1
ATOM 999 N N . LEU A 1 135 ? -13.532 -19.528 12.804 1.00 97.50 135 LEU A N 1
ATOM 1000 C CA . LEU A 1 135 ? -14.009 -18.218 13.244 1.00 97.50 135 LEU A CA 1
ATOM 1001 C C . LEU A 1 135 ? -13.193 -17.134 12.528 1.00 97.50 135 LEU A C 1
ATOM 1003 O O . LEU A 1 135 ? -11.961 -17.123 12.612 1.00 97.50 135 LEU A O 1
ATOM 1007 N N . LEU A 1 136 ? -13.871 -16.216 11.840 1.00 97.12 136 LEU A N 1
ATOM 1008 C CA . LEU A 1 136 ? -13.242 -15.121 11.103 1.00 97.12 136 LEU A CA 1
ATOM 1009 C C . LEU A 1 136 ? -13.222 -13.858 11.962 1.00 97.12 136 LEU A C 1
ATOM 1011 O O . LEU A 1 136 ? -14.269 -13.283 12.270 1.00 97.12 136 LEU A O 1
ATOM 1015 N N . LEU A 1 137 ? -12.025 -13.411 12.326 1.00 97.06 137 LEU A N 1
ATOM 1016 C CA . LEU A 1 137 ? -11.796 -12.223 13.138 1.00 97.06 137 LEU A CA 1
ATOM 1017 C C . LEU A 1 137 ? -11.272 -11.078 12.280 1.00 97.06 137 LEU A C 1
ATOM 1019 O O . LEU A 1 137 ? -10.378 -11.264 11.461 1.00 97.06 137 LEU A O 1
ATOM 1023 N N . LEU A 1 138 ? -11.772 -9.870 12.514 1.00 96.38 138 LEU A N 1
ATOM 1024 C CA . LEU A 1 138 ? -11.150 -8.640 12.042 1.00 96.38 138 LEU A CA 1
ATOM 1025 C C . LEU A 1 138 ? -10.369 -8.005 13.187 1.00 96.38 138 LEU A C 1
ATOM 1027 O O . LEU A 1 138 ? -10.894 -7.829 14.293 1.00 96.38 138 LEU A O 1
ATOM 1031 N N . THR A 1 139 ? -9.118 -7.642 12.918 1.00 94.31 139 THR A N 1
ATOM 1032 C CA . THR A 1 139 ? -8.216 -7.058 13.913 1.00 94.31 139 THR A CA 1
ATOM 1033 C C . THR A 1 139 ? -7.607 -5.774 13.364 1.00 94.31 139 THR A C 1
ATOM 1035 O O . THR A 1 139 ? -7.051 -5.819 12.273 1.00 94.31 139 THR A O 1
ATOM 1038 N N . PRO A 1 140 ? -7.616 -4.642 14.087 1.00 90.81 140 PRO A N 1
ATOM 1039 C CA . PRO A 1 140 ? -6.999 -3.403 13.600 1.00 90.81 140 PRO A CA 1
ATOM 1040 C C . PRO A 1 140 ? -5.465 -3.508 13.494 1.00 90.81 140 PRO A C 1
ATOM 1042 O O . PRO A 1 140 ? -4.815 -2.697 12.838 1.00 90.81 140 PRO A O 1
ATOM 1045 N N . GLU A 1 141 ? -4.862 -4.500 14.153 1.00 83.31 141 GLU A N 1
ATOM 1046 C CA . GLU A 1 141 ? -3.427 -4.769 14.123 1.00 83.31 141 GLU A CA 1
ATOM 1047 C C . GLU A 1 141 ? -3.069 -5.684 12.944 1.00 83.31 141 GLU A C 1
ATOM 1049 O O . GLU A 1 141 ? -3.569 -6.801 12.831 1.00 83.31 141 GLU A O 1
ATOM 1054 N N . TYR A 1 142 ? -2.146 -5.251 12.084 1.00 68.69 142 TYR A N 1
ATOM 1055 C CA . TYR A 1 142 ? -1.593 -6.122 11.048 1.00 68.69 142 TYR A CA 1
ATOM 1056 C C . TYR A 1 142 ? -0.722 -7.232 11.667 1.00 68.69 142 TYR A C 1
ATOM 1058 O O . TYR A 1 142 ? 0.295 -6.941 12.299 1.00 68.69 142 TYR A O 1
ATOM 1066 N N . ARG A 1 143 ? -1.094 -8.501 11.444 1.00 64.38 143 ARG A N 1
ATOM 1067 C CA . ARG A 1 143 ? -0.378 -9.709 11.912 1.00 64.38 143 ARG A CA 1
ATOM 1068 C C . ARG A 1 143 ? 0.188 -10.567 10.777 1.00 64.38 143 ARG A C 1
ATOM 1070 O O . ARG A 1 143 ? 0.158 -11.793 10.834 1.00 64.38 143 ARG A O 1
ATOM 1077 N N . GLY A 1 144 ? 0.669 -9.943 9.709 1.00 60.31 144 GLY A N 1
ATOM 1078 C CA . GLY A 1 144 ? 1.327 -10.697 8.644 1.00 60.31 144 GLY A CA 1
ATOM 1079 C C . GLY A 1 144 ? 2.676 -11.294 9.046 1.00 60.31 144 GLY A C 1
ATOM 1080 O O . GLY A 1 144 ? 3.183 -11.032 10.140 1.00 60.31 144 GLY A O 1
ATOM 1081 N N . PRO A 1 145 ? 3.283 -12.088 8.146 1.00 58.16 145 PRO A N 1
ATOM 1082 C CA . PRO A 1 145 ? 4.581 -12.707 8.379 1.00 58.16 145 PRO A CA 1
ATOM 1083 C C . PRO A 1 145 ? 5.655 -11.663 8.730 1.00 58.16 145 PRO A C 1
ATOM 1085 O O . PRO A 1 145 ? 5.574 -10.515 8.282 1.00 58.16 145 PRO A O 1
ATOM 1088 N N . PRO A 1 146 ? 6.690 -12.042 9.505 1.00 65.88 146 PRO A N 1
ATOM 1089 C CA . PRO A 1 146 ? 7.763 -11.128 9.865 1.00 65.88 146 PRO A CA 1
ATOM 1090 C C . PRO A 1 146 ? 8.447 -10.620 8.590 1.00 65.88 146 PRO A C 1
ATOM 1092 O O . PRO A 1 146 ? 9.028 -11.383 7.818 1.00 65.88 146 PRO A O 1
ATOM 1095 N N . LEU A 1 147 ? 8.361 -9.310 8.365 1.00 58.53 147 LEU A N 1
ATOM 1096 C CA . LEU A 1 147 ? 8.759 -8.680 7.102 1.00 58.53 147 LEU A CA 1
ATOM 1097 C C . LEU A 1 147 ? 10.270 -8.650 6.891 1.00 58.53 147 LEU A C 1
ATOM 1099 O O . LEU A 1 147 ? 10.742 -8.717 5.758 1.00 58.53 147 LEU A O 1
ATOM 1103 N N . LEU A 1 148 ? 11.030 -8.587 7.984 1.00 69.50 148 LEU A N 1
ATOM 1104 C CA . LEU A 1 148 ? 12.489 -8.526 7.949 1.00 69.50 148 LEU A CA 1
ATOM 1105 C C . LEU A 1 148 ? 13.119 -9.781 7.309 1.00 69.50 148 LEU A C 1
ATOM 1107 O O . LEU A 1 148 ? 13.913 -9.612 6.386 1.00 69.50 148 LEU A O 1
ATOM 1111 N N . PRO A 1 149 ? 12.759 -11.022 7.700 1.00 71.50 149 PRO A N 1
ATOM 1112 C CA . PRO A 1 149 ? 13.225 -12.234 7.024 1.00 71.50 149 PRO A CA 1
ATOM 1113 C C . PRO A 1 149 ? 12.901 -12.286 5.528 1.00 71.50 149 PRO A C 1
ATOM 1115 O O . PRO A 1 149 ? 13.759 -12.668 4.735 1.00 71.50 149 PRO A O 1
ATOM 1118 N N . VAL A 1 150 ? 11.686 -11.883 5.137 1.00 63.88 150 VAL A N 1
ATOM 1119 C CA . VAL A 1 150 ? 11.245 -11.910 3.733 1.00 63.88 150 VAL A CA 1
ATOM 1120 C C . VAL A 1 150 ? 12.049 -10.909 2.901 1.00 63.88 150 VAL A C 1
ATOM 1122 O O . VAL A 1 150 ? 12.601 -11.272 1.864 1.00 63.88 150 VAL A O 1
ATOM 1125 N N . ALA A 1 151 ? 12.193 -9.673 3.388 1.00 63.88 151 ALA A N 1
ATOM 1126 C CA . ALA A 1 151 ? 13.004 -8.649 2.739 1.00 63.88 151 ALA A CA 1
ATOM 1127 C C . ALA A 1 151 ? 14.493 -9.041 2.671 1.00 63.88 151 ALA A C 1
ATOM 1129 O O . ALA A 1 151 ? 15.140 -8.837 1.645 1.00 63.88 151 ALA A O 1
ATOM 1130 N N . ALA A 1 152 ? 15.037 -9.647 3.731 1.00 70.94 152 ALA A N 1
ATOM 1131 C CA . ALA A 1 152 ? 16.431 -10.084 3.778 1.00 70.94 152 ALA A CA 1
ATOM 1132 C C . ALA A 1 152 ? 16.722 -11.223 2.789 1.00 70.94 152 ALA A C 1
ATOM 1134 O O . ALA A 1 152 ? 17.676 -11.132 2.017 1.00 70.94 152 ALA A O 1
ATOM 1135 N N . ALA A 1 153 ? 15.887 -12.268 2.766 1.00 71.25 153 ALA A N 1
ATOM 1136 C CA . ALA A 1 153 ? 16.020 -13.372 1.813 1.00 71.25 153 ALA A CA 1
ATOM 1137 C C . ALA A 1 153 ? 15.953 -12.869 0.363 1.00 71.25 153 ALA A C 1
ATOM 1139 O O . ALA A 1 153 ? 16.714 -13.304 -0.503 1.00 71.25 153 ALA A O 1
ATOM 1140 N N . PHE A 1 154 ? 15.082 -11.894 0.122 1.00 66.56 154 PHE A N 1
ATOM 1141 C CA . PHE A 1 154 ? 14.911 -11.274 -1.175 1.00 66.56 154 PHE A CA 1
ATOM 1142 C C . PHE A 1 154 ? 16.133 -10.434 -1.615 1.00 66.56 154 PHE A C 1
ATOM 1144 O O . PHE A 1 154 ? 16.609 -10.572 -2.745 1.00 66.56 154 PHE A O 1
ATOM 1151 N N . LEU A 1 155 ? 16.699 -9.609 -0.725 1.00 70.94 155 LEU A N 1
ATOM 1152 C CA . LEU A 1 155 ? 17.922 -8.841 -1.005 1.00 70.94 155 LEU A CA 1
ATOM 1153 C C . LEU A 1 155 ? 19.117 -9.753 -1.312 1.00 70.94 155 LEU A C 1
ATOM 1155 O O . LEU A 1 155 ? 19.885 -9.468 -2.232 1.00 70.94 155 LEU A O 1
ATOM 1159 N N . VAL A 1 156 ? 19.252 -10.871 -0.592 1.00 77.12 156 VAL A N 1
ATOM 1160 C CA . VAL A 1 156 ? 20.284 -11.883 -0.870 1.00 77.12 156 VAL A CA 1
ATOM 1161 C C . VAL A 1 156 ? 20.124 -12.450 -2.282 1.00 77.12 156 VAL A C 1
ATOM 1163 O O . VAL A 1 156 ? 21.108 -12.528 -3.017 1.00 77.12 156 VAL A O 1
ATOM 1166 N N . ALA A 1 157 ? 18.897 -12.781 -2.696 1.00 70.75 157 ALA A N 1
ATOM 1167 C CA . ALA A 1 157 ? 18.629 -13.262 -4.051 1.00 70.75 157 ALA A CA 1
ATOM 1168 C C . ALA A 1 157 ? 19.025 -12.230 -5.126 1.00 70.75 157 ALA A C 1
ATOM 1170 O O . ALA A 1 157 ? 19.644 -12.593 -6.127 1.00 70.75 157 ALA A O 1
ATOM 1171 N N . CYS A 1 158 ? 18.752 -10.940 -4.895 1.00 63.66 158 CYS A N 1
ATOM 1172 C CA . CYS A 1 158 ? 19.161 -9.863 -5.803 1.00 63.66 158 CYS A CA 1
ATOM 1173 C C . CYS A 1 158 ? 20.684 -9.743 -5.927 1.00 63.66 158 CYS A C 1
ATOM 1175 O O . CYS A 1 158 ? 21.202 -9.639 -7.036 1.00 63.66 158 CYS A O 1
ATOM 1177 N N . VAL A 1 159 ? 21.412 -9.787 -4.807 1.00 73.94 159 VAL A N 1
ATOM 1178 C CA . VAL A 1 159 ? 22.882 -9.701 -4.809 1.00 73.94 159 VAL A CA 1
ATOM 1179 C C . VAL A 1 159 ? 23.497 -10.875 -5.570 1.00 73.94 159 VAL A C 1
ATOM 1181 O O . VAL A 1 159 ? 24.398 -10.666 -6.379 1.00 73.94 159 VAL A O 1
ATOM 1184 N N . VAL A 1 160 ? 22.990 -12.095 -5.372 1.00 76.81 160 VAL A N 1
ATOM 1185 C CA . VAL A 1 160 ? 23.463 -13.287 -6.098 1.00 76.81 160 VAL A CA 1
ATOM 1186 C C . VAL A 1 160 ? 23.285 -13.127 -7.610 1.00 76.81 160 VAL A C 1
ATOM 1188 O O . VAL A 1 160 ? 24.193 -13.461 -8.367 1.00 76.81 160 VAL A O 1
ATOM 1191 N N . LEU A 1 161 ? 22.154 -12.574 -8.054 1.00 65.06 161 LEU A N 1
ATOM 1192 C CA . LEU A 1 161 ? 21.883 -12.355 -9.477 1.00 65.06 161 LEU A CA 1
ATOM 1193 C C . LEU A 1 161 ? 22.756 -11.257 -10.087 1.00 65.06 161 LEU A C 1
ATOM 1195 O O . LEU A 1 161 ? 23.271 -11.440 -11.187 1.00 65.06 161 LEU A O 1
ATOM 1199 N N . VAL A 1 162 ? 22.975 -10.153 -9.368 1.00 64.44 162 VAL A N 1
ATOM 1200 C CA . VAL A 1 162 ? 23.863 -9.068 -9.820 1.00 64.44 162 VAL A CA 1
ATOM 1201 C C . VAL A 1 162 ? 25.307 -9.556 -9.940 1.00 64.44 162 VAL A C 1
ATOM 1203 O O . VAL A 1 162 ? 25.971 -9.261 -10.929 1.00 64.44 162 VAL A O 1
ATOM 1206 N N . LEU A 1 163 ? 25.790 -10.344 -8.976 1.00 72.69 163 LEU A N 1
ATOM 1207 C CA . LEU A 1 163 ? 27.144 -10.909 -9.017 1.00 72.69 163 LEU A CA 1
ATOM 1208 C C . LEU A 1 163 ? 27.325 -11.969 -10.117 1.00 72.69 163 LEU A C 1
ATOM 1210 O O . LEU A 1 163 ? 28.455 -12.231 -10.528 1.00 72.69 163 LEU A O 1
ATOM 1214 N N . ALA A 1 164 ? 26.238 -12.577 -10.596 1.00 68.69 164 ALA A N 1
ATOM 1215 C CA . ALA A 1 164 ? 26.268 -13.558 -11.676 1.00 68.69 164 ALA A CA 1
ATOM 1216 C C . ALA A 1 164 ? 26.303 -12.929 -13.086 1.00 68.69 164 ALA A C 1
ATOM 1218 O O . ALA A 1 164 ? 26.621 -13.631 -14.048 1.00 68.69 164 ALA A O 1
ATOM 1219 N N . ALA A 1 165 ? 26.012 -11.631 -13.229 1.00 58.50 165 ALA A N 1
ATOM 1220 C CA . ALA A 1 165 ? 26.048 -10.934 -14.515 1.00 58.50 165 ALA A CA 1
ATOM 1221 C C . ALA A 1 165 ? 27.497 -10.556 -14.907 1.00 58.50 165 ALA A C 1
ATOM 1223 O O . ALA A 1 165 ? 28.187 -9.837 -14.187 1.00 58.50 165 ALA A O 1
ATOM 1224 N N . GLN A 1 166 ? 27.981 -11.062 -16.047 1.00 49.25 166 GLN A N 1
ATOM 1225 C CA . GLN A 1 166 ? 29.330 -10.802 -16.589 1.00 49.25 166 GLN A CA 1
ATOM 1226 C C . GLN A 1 166 ? 29.344 -9.561 -17.509 1.00 49.25 166 GLN A C 1
ATOM 1228 O O . GLN A 1 166 ? 28.330 -9.285 -18.148 1.00 49.25 166 GLN A O 1
ATOM 1233 N N . PRO A 1 167 ? 30.477 -8.839 -17.658 1.00 61.31 167 PRO A N 1
ATOM 1234 C CA . PRO A 1 167 ? 30.542 -7.658 -18.515 1.00 61.31 167 PRO A CA 1
ATOM 1235 C C . PRO A 1 167 ? 31.038 -8.005 -19.927 1.00 61.31 167 PRO A C 1
ATOM 1237 O O . PRO A 1 167 ? 32.071 -8.661 -20.049 1.00 61.31 167 PRO A O 1
ATOM 1240 N N . ALA A 1 168 ? 30.402 -7.483 -20.987 1.00 44.56 168 ALA A N 1
ATOM 1241 C CA . ALA A 1 168 ? 31.099 -7.165 -22.244 1.00 44.56 168 ALA A CA 1
ATOM 1242 C C . ALA A 1 168 ? 30.254 -6.362 -23.257 1.00 44.56 168 ALA A C 1
ATOM 1244 O O . ALA A 1 168 ? 29.296 -6.876 -23.819 1.00 44.56 168 ALA A O 1
ATOM 1245 N N . GLY A 1 169 ? 30.763 -5.172 -23.612 1.00 55.31 169 GLY A N 1
ATOM 1246 C CA . GLY A 1 169 ? 30.711 -4.619 -24.976 1.00 55.31 169 GLY A CA 1
ATOM 1247 C C . GLY A 1 169 ? 29.505 -3.749 -25.346 1.00 55.31 169 GLY A C 1
ATOM 1248 O O . GLY A 1 169 ? 28.399 -4.253 -25.434 1.00 55.31 169 GLY A O 1
ATOM 1249 N N . ALA A 1 170 ? 29.760 -2.455 -25.618 1.00 51.25 170 ALA A N 1
ATOM 1250 C CA . ALA A 1 170 ? 28.826 -1.453 -26.174 1.00 51.25 170 ALA A CA 1
ATOM 1251 C C . ALA A 1 170 ? 27.369 -1.637 -25.718 1.00 51.25 170 ALA A C 1
ATOM 1253 O O . ALA A 1 170 ? 26.448 -1.774 -26.517 1.00 51.25 170 ALA A O 1
ATOM 1254 N N . MET A 1 171 ? 27.220 -1.703 -24.402 1.00 54.44 171 MET A N 1
ATOM 1255 C CA . MET A 1 171 ? 25.995 -2.107 -23.741 1.00 54.44 171 MET A CA 1
ATOM 1256 C C . MET A 1 171 ? 25.103 -0.891 -23.524 1.00 54.44 171 MET A C 1
ATOM 1258 O O . MET A 1 171 ? 25.599 0.230 -23.350 1.00 54.44 171 MET A O 1
ATOM 1262 N N . THR A 1 172 ? 23.792 -1.112 -23.427 1.00 63.97 172 THR A N 1
ATOM 1263 C CA . THR A 1 172 ? 22.967 -0.174 -22.659 1.00 63.97 172 THR A CA 1
ATOM 1264 C C . THR A 1 172 ? 23.609 0.028 -21.277 1.00 63.97 172 THR A C 1
ATOM 1266 O O . THR A 1 172 ? 24.288 -0.883 -20.791 1.00 63.97 172 THR A O 1
ATOM 1269 N N . PRO A 1 173 ? 23.442 1.182 -20.603 1.00 70.62 173 PRO A N 1
ATOM 1270 C CA . PRO A 1 173 ? 24.089 1.420 -19.310 1.00 70.62 173 PRO A CA 1
ATOM 1271 C C . PRO A 1 173 ? 23.859 0.310 -18.267 1.00 70.62 173 PRO A C 1
ATOM 1273 O O . PRO A 1 173 ? 24.666 0.166 -17.352 1.00 70.62 173 PRO A O 1
ATOM 1276 N N . SER A 1 174 ? 22.786 -0.482 -18.407 1.00 77.44 174 SER A N 1
ATOM 1277 C CA . SER A 1 174 ? 22.478 -1.619 -17.536 1.00 77.44 174 SER A CA 1
ATOM 1278 C C . SER A 1 174 ? 23.165 -2.934 -17.931 1.00 77.44 174 SER A C 1
ATOM 1280 O O . SER A 1 174 ? 23.357 -3.783 -17.065 1.00 77.44 174 SER A O 1
ATOM 1282 N N . GLY A 1 175 ? 23.510 -3.140 -19.209 1.00 83.06 175 GLY A N 1
ATOM 1283 C CA . GLY A 1 175 ? 24.066 -4.400 -19.720 1.00 83.06 175 GLY A CA 1
ATOM 1284 C C . GLY A 1 175 ? 23.133 -5.605 -19.644 1.00 83.06 175 GLY A C 1
ATOM 1285 O O . GLY A 1 175 ? 23.571 -6.732 -19.856 1.00 83.06 175 GLY A O 1
ATOM 1286 N N . VAL A 1 176 ? 21.849 -5.402 -19.344 1.00 86.38 176 VAL A N 1
ATOM 1287 C CA . VAL A 1 176 ? 20.885 -6.507 -19.241 1.00 86.38 176 VAL A CA 1
ATOM 1288 C C . VAL A 1 176 ? 20.606 -7.105 -20.618 1.00 86.38 176 VAL A C 1
ATOM 1290 O O . VAL A 1 176 ? 20.485 -8.315 -20.751 1.00 86.38 176 VAL A O 1
ATOM 1293 N N . ASP A 1 177 ? 20.582 -6.278 -21.659 1.00 85.38 177 ASP A N 1
ATOM 1294 C CA . ASP A 1 177 ? 20.237 -6.661 -23.029 1.00 85.38 177 ASP A CA 1
ATOM 1295 C C . ASP A 1 177 ? 21.214 -7.654 -23.680 1.00 85.38 177 ASP A C 1
ATOM 1297 O O . ASP A 1 177 ? 20.841 -8.330 -24.639 1.00 85.38 177 ASP A O 1
ATOM 1301 N N . VAL A 1 178 ? 22.429 -7.795 -23.141 1.00 86.19 178 VAL A N 1
ATOM 1302 C CA . VAL A 1 178 ? 23.433 -8.757 -23.631 1.00 86.19 178 VAL A CA 1
ATOM 1303 C C . VAL A 1 178 ? 23.423 -10.095 -22.884 1.00 86.19 178 VAL A C 1
ATOM 1305 O O . VAL A 1 178 ? 24.130 -11.025 -23.276 1.00 86.19 178 VAL A O 1
ATOM 1308 N N . LEU A 1 179 ? 22.638 -10.224 -21.811 1.00 86.50 179 LEU A N 1
ATOM 1309 C CA . LEU A 1 179 ? 22.541 -11.472 -21.054 1.00 86.50 179 LEU A CA 1
ATOM 1310 C C . LEU A 1 179 ? 21.728 -12.527 -21.829 1.00 86.50 179 LEU A C 1
ATOM 1312 O O . LEU A 1 179 ? 20.868 -12.171 -22.633 1.00 86.50 179 LEU A O 1
ATOM 1316 N N . PRO A 1 180 ? 21.917 -13.835 -21.580 1.00 90.69 180 PRO A N 1
ATOM 1317 C CA . PRO A 1 180 ? 20.979 -14.856 -22.040 1.00 90.69 180 PRO A CA 1
ATOM 1318 C C . PRO A 1 180 ? 19.540 -14.546 -21.599 1.00 90.69 180 PRO A C 1
ATOM 1320 O O . PRO A 1 180 ? 19.323 -14.097 -20.476 1.00 90.69 180 PRO A O 1
ATOM 1323 N N . GLU A 1 181 ? 18.550 -14.851 -22.440 1.00 89.12 181 GLU A N 1
ATOM 1324 C CA . GLU A 1 181 ? 17.135 -14.492 -22.224 1.00 89.12 181 GLU A CA 1
ATOM 1325 C C . GLU A 1 181 ? 16.599 -14.899 -20.839 1.00 89.12 181 GLU A C 1
ATOM 1327 O O . GLU A 1 181 ? 15.921 -14.123 -20.168 1.00 89.12 181 GLU A O 1
ATOM 1332 N N . ALA A 1 182 ? 16.972 -16.089 -20.354 1.00 87.88 182 ALA A N 1
ATOM 1333 C CA . ALA A 1 182 ? 16.587 -16.562 -19.024 1.00 87.88 182 ALA A CA 1
ATOM 1334 C C . ALA A 1 182 ? 17.134 -15.675 -17.887 1.00 87.88 182 ALA A C 1
ATOM 1336 O O . ALA A 1 182 ? 16.469 -15.489 -16.871 1.00 87.88 182 ALA A O 1
ATOM 1337 N N . GLN A 1 183 ? 18.331 -15.108 -18.054 1.00 89.44 183 GLN A N 1
ATOM 1338 C CA . GLN A 1 183 ? 18.921 -14.182 -17.088 1.00 89.44 183 GLN A CA 1
ATOM 1339 C C . GLN A 1 183 ? 18.265 -12.799 -17.176 1.00 89.44 183 GLN A C 1
ATOM 1341 O O . GLN A 1 183 ? 17.998 -12.201 -16.139 1.00 89.44 183 GLN A O 1
ATOM 1346 N N . GLN A 1 184 ? 17.921 -12.326 -18.378 1.00 89.06 184 GLN A N 1
ATOM 1347 C CA . GLN A 1 184 ? 17.147 -11.090 -18.563 1.00 89.06 184 GLN A CA 1
ATOM 1348 C C . GLN A 1 184 ? 15.786 -11.164 -17.861 1.00 89.06 184 GLN A C 1
ATOM 1350 O O . GLN A 1 184 ? 15.419 -10.282 -17.083 1.00 89.06 184 GLN A O 1
ATOM 1355 N N . ALA A 1 185 ? 15.072 -12.271 -18.080 1.00 87.44 185 ALA A N 1
ATOM 1356 C CA . ALA A 1 185 ? 13.809 -12.584 -17.428 1.00 87.44 185 ALA A CA 1
ATOM 1357 C C . ALA A 1 185 ? 13.945 -12.640 -15.899 1.00 87.44 185 ALA A C 1
ATOM 1359 O O . ALA A 1 185 ? 13.095 -12.110 -15.182 1.00 87.44 185 ALA A O 1
ATOM 1360 N N . ALA A 1 186 ? 15.021 -13.251 -15.392 1.00 87.25 186 ALA A N 1
ATOM 1361 C CA . ALA A 1 186 ? 15.297 -13.312 -13.961 1.00 87.25 186 ALA A CA 1
ATOM 1362 C C . ALA A 1 186 ? 15.565 -11.920 -13.369 1.00 87.25 186 ALA A C 1
ATOM 1364 O O . ALA A 1 186 ? 15.006 -11.591 -12.326 1.00 87.25 186 ALA A O 1
ATOM 1365 N N . VAL A 1 187 ? 16.354 -11.078 -14.047 1.00 88.19 187 VAL A N 1
ATOM 1366 C CA . VAL A 1 187 ? 16.592 -9.686 -13.631 1.00 88.19 187 VAL A CA 1
ATOM 1367 C C . VAL A 1 187 ? 15.275 -8.915 -13.570 1.00 88.19 187 VAL A C 1
ATOM 1369 O O . VAL A 1 187 ? 14.990 -8.289 -12.551 1.00 88.19 187 VAL A O 1
ATOM 1372 N N . PHE A 1 188 ? 14.438 -9.009 -14.608 1.00 88.00 188 PHE A N 1
ATOM 1373 C CA . PHE A 1 188 ? 13.115 -8.382 -14.627 1.00 88.00 188 PHE A CA 1
ATOM 1374 C C . PHE A 1 188 ? 12.244 -8.851 -13.453 1.00 88.00 188 PHE A C 1
ATOM 1376 O O . PHE A 1 188 ? 11.748 -8.031 -12.680 1.00 88.00 188 PHE A O 1
ATOM 1383 N N . ALA A 1 189 ? 12.093 -10.168 -13.281 1.00 87.25 189 ALA A N 1
ATOM 1384 C CA . ALA A 1 189 ? 11.276 -10.747 -12.218 1.00 87.25 189 ALA A CA 1
ATOM 1385 C C . ALA A 1 189 ? 11.766 -10.322 -10.826 1.00 87.25 189 ALA A C 1
ATOM 1387 O O . ALA A 1 189 ? 10.957 -9.989 -9.960 1.00 87.25 189 ALA A O 1
ATOM 1388 N N . CYS A 1 190 ? 13.083 -10.267 -10.620 1.00 88.00 190 CYS A N 1
ATOM 1389 C CA . CYS A 1 190 ? 13.659 -9.806 -9.367 1.00 88.00 190 CYS A CA 1
ATOM 1390 C C . CYS A 1 190 ? 13.447 -8.313 -9.145 1.00 88.00 190 CYS A C 1
ATOM 1392 O O . CYS A 1 190 ? 13.044 -7.947 -8.051 1.00 88.00 190 CYS A O 1
ATOM 1394 N N . ILE A 1 191 ? 13.613 -7.447 -10.145 1.00 87.38 191 ILE A N 1
ATOM 1395 C CA . ILE A 1 191 ? 13.302 -6.016 -9.986 1.00 87.38 191 ILE A CA 1
ATOM 1396 C C . ILE A 1 191 ? 11.839 -5.829 -9.560 1.00 87.38 191 ILE A C 1
ATOM 1398 O O . ILE A 1 191 ? 11.566 -5.112 -8.600 1.00 87.38 191 ILE A O 1
ATOM 1402 N N . TYR A 1 192 ? 10.895 -6.516 -10.206 1.00 85.94 192 TYR A N 1
ATOM 1403 C CA . TYR A 1 192 ? 9.476 -6.398 -9.857 1.00 85.94 192 TYR A CA 1
ATOM 1404 C C . TYR A 1 192 ? 9.147 -6.978 -8.480 1.00 85.94 192 TYR A C 1
ATOM 1406 O O . TYR A 1 192 ? 8.398 -6.363 -7.721 1.00 85.94 192 TYR A O 1
ATOM 1414 N N . ALA A 1 193 ? 9.733 -8.118 -8.118 1.00 85.06 193 ALA A N 1
ATOM 1415 C CA . ALA A 1 193 ? 9.596 -8.667 -6.774 1.00 85.06 193 ALA A CA 1
ATOM 1416 C C . ALA A 1 193 ? 10.200 -7.729 -5.711 1.00 85.06 193 ALA A C 1
ATOM 1418 O O . ALA A 1 193 ? 9.604 -7.559 -4.648 1.00 85.06 193 ALA A O 1
ATOM 1419 N N . ALA A 1 194 ? 11.314 -7.052 -6.018 1.00 85.00 194 ALA A N 1
ATOM 1420 C CA . ALA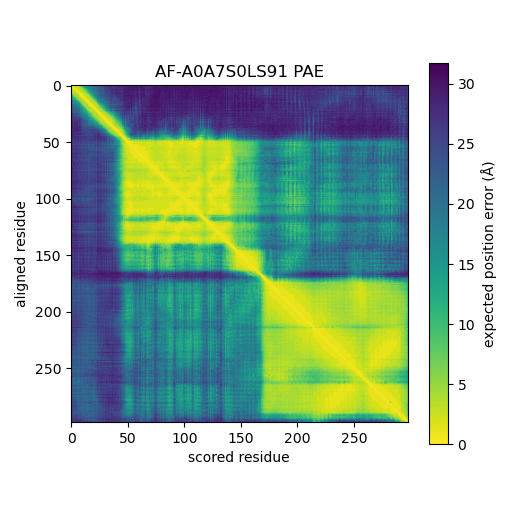 A 1 194 ? 11.938 -6.059 -5.144 1.00 85.00 194 ALA A CA 1
ATOM 1421 C C . ALA A 1 194 ? 11.023 -4.870 -4.912 1.00 85.00 194 ALA A C 1
ATOM 1423 O O . ALA A 1 194 ? 10.801 -4.472 -3.771 1.00 85.00 194 ALA A O 1
ATOM 1424 N N . LEU A 1 195 ? 10.475 -4.327 -5.998 1.00 83.94 195 LEU A N 1
ATOM 1425 C CA . LEU A 1 195 ? 9.542 -3.212 -5.947 1.00 83.94 195 LEU A CA 1
ATOM 1426 C C . LEU A 1 195 ? 8.290 -3.588 -5.154 1.00 83.94 195 LEU A C 1
ATOM 1428 O O . LEU A 1 195 ? 7.870 -2.816 -4.298 1.00 83.94 195 LEU A O 1
ATOM 1432 N N . GLY A 1 196 ? 7.739 -4.787 -5.370 1.00 84.25 196 GLY A N 1
ATOM 1433 C CA . GLY A 1 196 ? 6.593 -5.291 -4.614 1.00 84.25 196 GLY A CA 1
ATOM 1434 C C . GLY A 1 196 ? 6.888 -5.429 -3.118 1.00 84.25 196 GLY A C 1
ATOM 1435 O O . GLY A 1 196 ? 6.150 -4.893 -2.292 1.00 84.25 196 GLY A O 1
ATOM 1436 N N . ALA A 1 197 ? 7.994 -6.086 -2.760 1.00 85.81 197 ALA A N 1
ATOM 1437 C CA . ALA A 1 197 ? 8.406 -6.257 -1.368 1.00 85.81 197 ALA A CA 1
ATOM 1438 C C . ALA A 1 197 ? 8.701 -4.913 -0.682 1.00 85.81 197 ALA A C 1
ATOM 1440 O O . ALA A 1 197 ? 8.305 -4.701 0.465 1.00 85.81 197 ALA A O 1
ATOM 1441 N N . TRP A 1 198 ? 9.358 -3.987 -1.384 1.00 87.56 198 TRP A N 1
ATOM 1442 C CA . TRP A 1 198 ? 9.678 -2.662 -0.862 1.00 87.56 198 TRP A CA 1
ATOM 1443 C C . TRP A 1 198 ? 8.440 -1.783 -0.693 1.00 87.56 198 TRP A C 1
ATOM 1445 O O . TRP A 1 198 ? 8.302 -1.128 0.338 1.00 87.56 198 TRP A O 1
ATOM 1455 N N . ALA A 1 199 ? 7.528 -1.776 -1.668 1.00 83.62 199 ALA A N 1
ATOM 1456 C CA . ALA A 1 199 ? 6.264 -1.050 -1.569 1.00 83.62 199 ALA A CA 1
ATOM 1457 C C . ALA A 1 199 ? 5.446 -1.556 -0.377 1.00 83.62 199 ALA A C 1
ATOM 1459 O O . ALA A 1 199 ? 4.997 -0.768 0.454 1.00 83.62 199 ALA A O 1
ATOM 1460 N N . TYR A 1 200 ? 5.342 -2.878 -0.244 1.00 84.69 200 TYR A N 1
ATOM 1461 C CA . TYR A 1 200 ? 4.672 -3.531 0.870 1.00 84.69 200 TYR A CA 1
ATOM 1462 C C . TYR A 1 200 ? 5.314 -3.170 2.229 1.00 84.69 200 TYR A C 1
ATOM 1464 O O . TYR A 1 200 ? 4.630 -2.774 3.180 1.00 84.69 200 TYR A O 1
ATOM 1472 N N . GLY A 1 201 ? 6.644 -3.267 2.323 1.00 82.88 201 GLY A N 1
ATOM 1473 C CA . GLY A 1 201 ? 7.385 -2.928 3.538 1.00 82.88 201 GLY A CA 1
ATOM 1474 C C . GLY A 1 201 ? 7.257 -1.450 3.906 1.00 82.88 201 GLY A C 1
ATOM 1475 O O . GLY A 1 201 ? 7.032 -1.125 5.070 1.00 82.88 201 GLY A O 1
ATOM 1476 N N . SER A 1 202 ? 7.319 -0.563 2.912 1.00 83.50 202 SER A N 1
ATOM 1477 C CA . SER A 1 202 ? 7.157 0.881 3.094 1.00 83.50 202 SER A CA 1
ATOM 1478 C C . SER A 1 202 ? 5.753 1.232 3.576 1.00 83.50 202 SER A C 1
ATOM 1480 O O . SER A 1 202 ? 5.626 2.023 4.504 1.00 83.50 202 SER A O 1
ATOM 1482 N N . ALA A 1 203 ? 4.707 0.607 3.025 1.00 84.56 203 ALA A N 1
ATOM 1483 C CA . ALA A 1 203 ? 3.333 0.795 3.488 1.00 84.56 203 ALA A CA 1
ATOM 1484 C C . ALA A 1 203 ? 3.163 0.346 4.949 1.00 84.56 203 ALA A C 1
ATOM 1486 O O . ALA A 1 203 ? 2.597 1.069 5.766 1.00 84.56 203 ALA A O 1
ATOM 1487 N N . THR A 1 204 ? 3.738 -0.803 5.317 1.00 83.31 204 THR A N 1
ATOM 1488 C CA . THR A 1 204 ? 3.680 -1.280 6.708 1.00 83.31 204 THR A CA 1
ATOM 1489 C C . THR A 1 204 ? 4.439 -0.353 7.665 1.00 83.31 204 THR A C 1
ATOM 1491 O O . THR A 1 204 ? 3.969 -0.069 8.771 1.00 83.31 204 THR A O 1
ATOM 1494 N N . ALA A 1 205 ? 5.614 0.132 7.255 1.00 82.19 205 ALA A N 1
ATOM 1495 C CA . ALA A 1 205 ? 6.411 1.068 8.042 1.00 82.19 205 ALA A CA 1
ATOM 1496 C C . ALA A 1 205 ? 5.702 2.419 8.200 1.00 82.19 205 ALA A C 1
ATOM 1498 O O . ALA A 1 205 ? 5.673 2.961 9.303 1.00 82.19 205 ALA A O 1
ATOM 1499 N N . TYR A 1 206 ? 5.081 2.916 7.129 1.00 88.06 206 TYR A N 1
ATOM 1500 C CA . TYR A 1 206 ? 4.259 4.121 7.131 1.00 88.06 206 TYR A CA 1
ATOM 1501 C C . TYR A 1 206 ? 3.106 3.991 8.139 1.00 88.06 206 TYR A C 1
ATOM 1503 O O . TYR A 1 206 ? 3.004 4.815 9.043 1.00 88.06 206 TYR A O 1
ATOM 1511 N N . GLU A 1 207 ? 2.315 2.913 8.093 1.00 85.88 207 GLU A N 1
ATOM 1512 C CA . GLU A 1 207 ? 1.201 2.709 9.037 1.00 85.88 207 GLU A CA 1
ATOM 1513 C C . GLU A 1 207 ? 1.663 2.501 10.484 1.00 85.88 207 GLU A C 1
ATOM 1515 O O . GLU A 1 207 ? 0.978 2.857 11.445 1.00 85.88 207 GLU A O 1
ATOM 1520 N N . SER A 1 208 ? 2.842 1.913 10.678 1.00 81.56 208 SER A N 1
ATOM 1521 C CA . SER A 1 208 ? 3.436 1.788 12.011 1.00 81.56 208 SER A CA 1
ATOM 1522 C C . SER A 1 208 ? 3.874 3.149 12.555 1.00 81.56 208 SER A C 1
ATOM 1524 O O . SER A 1 208 ? 3.578 3.473 13.704 1.00 81.56 208 SER A O 1
ATOM 1526 N N . ALA A 1 209 ? 4.518 3.974 11.727 1.00 82.19 209 ALA A N 1
ATOM 1527 C CA . ALA A 1 209 ? 4.935 5.322 12.099 1.00 82.19 209 ALA A CA 1
ATOM 1528 C C . ALA A 1 209 ? 3.731 6.238 12.370 1.00 82.19 209 ALA A C 1
ATOM 1530 O O . ALA A 1 209 ? 3.727 6.951 13.374 1.00 82.19 209 ALA A O 1
ATOM 1531 N N . ARG A 1 210 ? 2.678 6.138 11.550 1.00 89.00 210 ARG A N 1
ATOM 1532 C CA . ARG A 1 210 ? 1.407 6.850 11.727 1.00 89.00 210 ARG A CA 1
ATOM 1533 C C . ARG A 1 210 ? 0.782 6.607 13.095 1.00 89.00 210 ARG A C 1
ATOM 1535 O O . ARG A 1 210 ? 0.312 7.543 13.730 1.00 89.00 210 ARG A O 1
ATOM 1542 N N . ARG A 1 211 ? 0.786 5.352 13.552 1.00 85.00 211 ARG A N 1
ATOM 1543 C CA . ARG A 1 211 ? 0.239 4.960 14.861 1.00 85.00 211 ARG A CA 1
ATOM 1544 C C . ARG A 1 211 ? 1.132 5.374 16.031 1.00 85.00 211 ARG A C 1
ATOM 1546 O O . ARG A 1 211 ? 0.624 5.622 17.118 1.00 85.00 211 ARG A O 1
ATOM 1553 N N . ALA A 1 212 ? 2.446 5.425 15.823 1.00 83.06 212 ALA A N 1
ATOM 1554 C CA . ALA A 1 212 ? 3.411 5.734 16.876 1.00 83.06 212 ALA A CA 1
ATOM 1555 C C . ALA A 1 212 ? 3.573 7.241 17.142 1.00 83.06 212 ALA A C 1
ATOM 1557 O O . ALA A 1 212 ? 4.001 7.630 18.230 1.00 83.06 212 ALA A O 1
ATOM 1558 N N . LEU A 1 213 ? 3.279 8.093 16.156 1.00 84.62 213 LEU A N 1
ATOM 1559 C CA . LEU A 1 213 ? 3.512 9.532 16.244 1.00 84.62 213 LEU A CA 1
ATOM 1560 C C . LEU A 1 213 ? 2.249 10.306 16.655 1.00 84.62 213 LEU A C 1
ATOM 1562 O O . LEU A 1 213 ? 1.135 9.929 16.294 1.00 84.62 213 LEU A O 1
ATOM 1566 N N . PRO A 1 214 ? 2.393 11.435 17.379 1.00 89.75 214 PRO A N 1
ATOM 1567 C CA . PRO A 1 214 ? 1.273 12.330 17.645 1.00 89.75 214 PRO A CA 1
ATOM 1568 C C . PRO A 1 214 ? 0.628 12.807 16.339 1.00 89.75 214 PRO A C 1
ATOM 1570 O O . PRO A 1 214 ? 1.339 13.281 15.450 1.00 89.75 214 PRO A O 1
ATOM 1573 N N . SER A 1 215 ? -0.707 12.766 16.262 1.00 87.62 215 SER A N 1
ATOM 1574 C CA . SER A 1 215 ? -1.466 13.076 15.037 1.00 87.62 215 SER A CA 1
ATOM 1575 C C . SER A 1 215 ? -1.043 14.389 14.384 1.00 87.62 215 SER A C 1
ATOM 1577 O O . SER A 1 215 ? -0.728 14.417 13.207 1.00 87.62 215 SER A O 1
ATOM 1579 N N . ARG A 1 216 ? -0.881 15.462 15.168 1.00 87.62 216 ARG A N 1
ATOM 1580 C CA . ARG A 1 216 ? -0.456 16.774 14.646 1.00 87.62 216 ARG A CA 1
ATOM 1581 C C . ARG A 1 216 ? 0.900 16.753 13.935 1.00 87.62 216 ARG A C 1
ATOM 1583 O O . ARG A 1 216 ? 1.081 17.482 12.966 1.00 87.62 216 ARG A O 1
ATOM 1590 N N . LEU A 1 217 ? 1.862 15.983 14.448 1.00 87.38 217 LEU A N 1
ATOM 1591 C CA . LEU A 1 217 ? 3.186 15.873 13.829 1.00 87.38 217 LEU A CA 1
ATOM 1592 C C . LEU A 1 217 ? 3.117 15.022 12.563 1.00 87.38 217 LEU A C 1
ATOM 1594 O O . LEU A 1 217 ? 3.746 15.375 11.568 1.00 87.38 217 LEU A O 1
ATOM 1598 N N . TRP A 1 218 ? 2.337 13.940 12.605 1.00 89.31 218 TRP A N 1
ATOM 1599 C CA . TRP A 1 218 ? 2.104 13.088 11.447 1.00 89.31 218 TRP A CA 1
ATOM 1600 C C . TRP A 1 218 ? 1.409 13.845 10.314 1.00 89.31 218 TRP A C 1
ATOM 1602 O O . TRP A 1 218 ? 1.946 13.897 9.215 1.00 89.31 218 TRP A O 1
ATOM 1612 N N . ASP A 1 219 ? 0.291 14.513 10.603 1.00 88.00 219 ASP A N 1
ATOM 1613 C CA . ASP A 1 219 ? -0.496 15.274 9.628 1.00 88.00 219 ASP A CA 1
ATOM 1614 C C . ASP A 1 219 ? 0.354 16.367 8.958 1.00 88.00 219 ASP A C 1
ATOM 1616 O O . ASP A 1 219 ? 0.304 16.564 7.744 1.00 88.00 219 ASP A O 1
ATOM 1620 N N . ALA A 1 220 ? 1.182 17.069 9.743 1.00 88.75 220 ALA A N 1
ATOM 1621 C CA . ALA A 1 220 ? 2.090 18.086 9.220 1.00 88.75 220 ALA A CA 1
ATOM 1622 C C . ALA A 1 220 ? 3.176 17.482 8.314 1.00 88.75 220 ALA A C 1
ATOM 1624 O O . ALA A 1 220 ? 3.463 18.025 7.243 1.00 88.75 220 ALA A O 1
ATOM 1625 N N . TRP A 1 221 ? 3.779 16.363 8.729 1.00 90.69 221 TRP A N 1
ATOM 1626 C CA . TRP A 1 221 ? 4.774 15.649 7.929 1.00 90.69 221 TRP A CA 1
ATOM 1627 C C . TRP A 1 221 ? 4.176 15.084 6.638 1.00 90.69 221 TRP A C 1
ATOM 1629 O O . TRP A 1 221 ? 4.811 15.170 5.587 1.00 90.69 221 TRP A O 1
ATOM 1639 N N . GLU A 1 222 ? 2.963 14.544 6.700 1.00 90.62 222 GLU A N 1
ATOM 1640 C CA . GLU A 1 222 ? 2.253 13.978 5.559 1.00 90.62 222 GLU A CA 1
ATOM 1641 C C . GLU A 1 222 ? 1.903 15.063 4.539 1.00 90.62 222 GLU A C 1
ATOM 1643 O O . GLU A 1 222 ? 2.230 14.921 3.360 1.00 90.62 222 GLU A O 1
ATOM 1648 N N . ALA A 1 223 ? 1.345 16.191 4.988 1.00 89.31 223 ALA A N 1
ATOM 1649 C CA . ALA A 1 223 ? 1.046 17.325 4.117 1.00 89.31 223 ALA A CA 1
ATOM 1650 C C . ALA A 1 223 ? 2.310 17.878 3.437 1.00 89.31 223 ALA A C 1
ATOM 1652 O O . ALA A 1 223 ? 2.316 18.138 2.229 1.00 89.31 223 ALA A O 1
ATOM 1653 N N . PHE A 1 224 ? 3.403 18.024 4.194 1.00 90.94 224 PHE A N 1
ATOM 1654 C CA . PHE A 1 224 ? 4.687 18.457 3.645 1.00 90.94 224 PHE A CA 1
ATOM 1655 C C . PHE A 1 224 ? 5.250 17.446 2.638 1.00 90.94 224 PHE A C 1
ATOM 1657 O O . PHE A 1 224 ? 5.651 17.836 1.542 1.00 90.94 224 PHE A O 1
ATOM 1664 N N . SER A 1 225 ? 5.256 16.156 2.982 1.00 89.56 225 SER A N 1
ATOM 1665 C CA . SER A 1 225 ? 5.754 15.083 2.117 1.00 89.56 225 SER A CA 1
ATOM 1666 C C . SER A 1 225 ? 4.962 15.003 0.817 1.00 89.56 225 SER A C 1
ATOM 1668 O O . SER A 1 225 ? 5.560 14.950 -0.256 1.00 89.56 225 SER A O 1
ATOM 1670 N N . ALA A 1 226 ? 3.631 15.078 0.885 1.00 90.69 226 ALA A N 1
ATOM 1671 C CA . ALA A 1 226 ? 2.768 15.098 -0.290 1.00 90.69 226 ALA A CA 1
ATOM 1672 C C . ALA A 1 226 ? 3.069 16.302 -1.193 1.00 90.69 226 ALA A C 1
ATOM 1674 O O . ALA A 1 226 ? 3.211 16.143 -2.407 1.00 90.69 226 ALA A O 1
ATOM 1675 N N . ALA A 1 227 ? 3.252 17.494 -0.613 1.00 91.69 227 ALA A N 1
ATOM 1676 C CA . ALA A 1 227 ? 3.614 18.684 -1.376 1.00 91.69 227 ALA A CA 1
ATOM 1677 C C . ALA A 1 227 ? 5.008 18.563 -2.021 1.00 91.69 227 ALA A C 1
ATOM 1679 O O . ALA A 1 227 ? 5.181 18.884 -3.197 1.00 91.69 227 ALA A O 1
ATOM 1680 N N . ALA A 1 228 ? 5.998 18.062 -1.279 1.00 90.00 228 ALA A N 1
ATOM 1681 C CA . ALA A 1 228 ? 7.360 17.874 -1.770 1.00 90.00 228 ALA A CA 1
ATOM 1682 C C . ALA A 1 228 ? 7.429 16.835 -2.903 1.00 90.00 228 ALA A C 1
ATOM 1684 O O . ALA A 1 228 ? 8.070 17.081 -3.930 1.00 90.00 228 ALA A O 1
ATOM 1685 N N . ILE A 1 229 ? 6.728 15.706 -2.754 1.00 89.50 229 ILE A N 1
ATOM 1686 C CA . ILE A 1 229 ? 6.604 14.681 -3.798 1.00 89.50 229 ILE A CA 1
ATOM 1687 C C . ILE A 1 229 ? 5.882 15.269 -5.012 1.00 89.50 229 ILE A C 1
ATOM 1689 O O . ILE A 1 229 ? 6.362 15.119 -6.133 1.00 89.50 229 ILE A O 1
ATOM 1693 N N . GLY A 1 230 ? 4.786 16.003 -4.799 1.00 90.88 230 GLY A N 1
ATOM 1694 C CA . GLY A 1 230 ? 4.032 16.647 -5.872 1.00 90.88 230 GLY A CA 1
ATOM 1695 C C . GLY A 1 230 ? 4.881 17.611 -6.705 1.00 90.88 230 GLY A C 1
ATOM 1696 O O . GLY A 1 230 ? 4.895 17.535 -7.934 1.00 90.88 230 GLY A O 1
ATOM 1697 N N . ALA A 1 231 ? 5.660 18.469 -6.042 1.00 90.81 231 ALA A N 1
ATOM 1698 C CA . ALA A 1 231 ? 6.595 19.376 -6.702 1.00 90.81 231 ALA A CA 1
ATOM 1699 C C . ALA A 1 231 ? 7.703 18.624 -7.458 1.00 90.81 231 ALA A C 1
ATOM 1701 O O . ALA A 1 231 ? 8.026 18.979 -8.591 1.00 90.81 231 ALA A O 1
ATOM 1702 N N . THR A 1 232 ? 8.253 17.564 -6.860 1.00 91.81 232 THR A N 1
ATOM 1703 C CA . THR A 1 232 ? 9.289 16.732 -7.491 1.00 91.81 232 THR A CA 1
ATOM 1704 C C . THR A 1 232 ? 8.771 16.071 -8.767 1.00 91.81 232 THR A C 1
ATOM 1706 O O . THR A 1 232 ? 9.430 16.157 -9.801 1.00 91.81 232 THR A O 1
ATOM 1709 N N . LEU A 1 233 ? 7.571 15.483 -8.725 1.00 91.25 233 LEU A N 1
ATOM 1710 C CA . LEU A 1 233 ? 6.938 14.856 -9.888 1.00 91.25 233 LEU A CA 1
ATOM 1711 C C . LEU A 1 233 ? 6.633 15.870 -10.997 1.00 91.25 233 LEU A C 1
ATOM 1713 O O . LEU A 1 233 ? 6.815 15.560 -12.166 1.00 91.25 233 LEU A O 1
ATOM 1717 N N . LEU A 1 234 ? 6.245 17.107 -10.671 1.00 92.75 234 LEU A N 1
ATOM 1718 C CA . LEU A 1 234 ? 6.066 18.145 -11.695 1.00 92.75 234 LEU A CA 1
ATOM 1719 C C . LEU A 1 234 ? 7.376 18.514 -12.396 1.00 92.75 234 LEU A C 1
ATOM 1721 O O . LEU A 1 234 ? 7.396 18.695 -13.616 1.00 92.75 234 LEU A O 1
ATOM 1725 N N . VAL A 1 235 ? 8.470 18.634 -11.639 1.00 91.88 235 VAL A N 1
ATOM 1726 C CA . VAL A 1 235 ? 9.797 18.909 -12.207 1.00 91.88 235 VAL A CA 1
ATOM 1727 C C . VAL A 1 235 ? 10.260 17.737 -13.076 1.00 91.88 235 VAL A C 1
ATOM 1729 O O . VAL A 1 235 ? 10.687 17.963 -14.209 1.00 91.88 235 VAL A O 1
ATOM 1732 N N . ALA A 1 236 ? 10.119 16.503 -12.585 1.00 88.06 236 ALA A N 1
ATOM 1733 C CA . ALA A 1 236 ? 10.438 15.288 -13.333 1.00 88.06 236 ALA A CA 1
ATOM 1734 C C . ALA A 1 236 ? 9.607 15.196 -14.623 1.00 88.06 236 ALA A C 1
ATOM 1736 O O . ALA A 1 236 ? 10.173 15.153 -15.717 1.00 88.06 236 ALA A O 1
ATOM 1737 N N . GLY A 1 237 ? 8.288 15.355 -14.524 1.00 92.56 237 GLY A N 1
ATOM 1738 C CA . GLY A 1 237 ? 7.388 15.279 -15.668 1.00 92.56 237 GLY A CA 1
ATOM 1739 C C . GLY A 1 237 ? 7.673 16.354 -16.712 1.00 92.56 237 GLY A C 1
ATOM 1740 O O . GLY A 1 237 ? 7.652 16.084 -17.909 1.00 92.56 237 GLY A O 1
ATOM 1741 N N . THR A 1 238 ? 8.042 17.564 -16.279 1.00 95.31 238 THR A N 1
ATOM 1742 C CA . THR A 1 238 ? 8.500 18.626 -17.190 1.00 95.31 238 THR A CA 1
ATOM 1743 C C . THR A 1 238 ? 9.787 18.223 -17.912 1.00 95.31 238 THR A C 1
ATOM 1745 O O . THR A 1 238 ? 9.930 18.480 -19.108 1.00 95.31 238 THR A O 1
ATOM 1748 N N . SER A 1 239 ? 10.724 17.574 -17.214 1.00 93.06 239 SER A N 1
ATOM 1749 C CA . SER A 1 239 ? 12.008 17.169 -17.792 1.00 93.06 239 SER A CA 1
ATOM 1750 C C . SER A 1 239 ? 11.869 16.151 -18.930 1.00 93.06 239 SER A C 1
ATOM 1752 O O . SER A 1 239 ? 12.595 16.254 -19.920 1.00 93.06 239 SER A O 1
ATOM 1754 N N . HIS A 1 240 ? 10.870 15.264 -18.871 1.00 92.06 240 HIS A N 1
ATOM 1755 C CA . HIS A 1 240 ? 10.550 14.334 -19.960 1.00 92.06 240 HIS A CA 1
ATOM 1756 C C . HIS A 1 240 ? 10.240 15.038 -21.293 1.00 92.06 240 HIS A C 1
ATOM 1758 O O . HIS A 1 240 ? 10.510 14.478 -22.353 1.00 92.06 240 HIS A O 1
ATOM 1764 N N . PHE A 1 241 ? 9.726 16.273 -21.264 1.00 95.69 241 PHE A N 1
ATOM 1765 C CA . PHE A 1 241 ? 9.420 17.055 -22.468 1.00 95.69 241 PHE A CA 1
ATOM 1766 C C . PHE A 1 241 ? 10.515 18.058 -22.849 1.00 95.69 241 PHE A C 1
ATOM 1768 O O . PHE A 1 241 ? 10.578 18.474 -24.005 1.00 95.69 241 PHE A O 1
ATOM 1775 N N . THR A 1 242 ? 11.378 18.465 -21.912 1.00 96.38 242 THR A N 1
ATOM 1776 C CA . THR A 1 242 ? 12.452 19.436 -22.191 1.00 96.38 242 THR A CA 1
ATOM 1777 C C . THR A 1 242 ? 13.759 18.778 -22.619 1.00 96.38 242 THR A C 1
ATOM 1779 O O . THR A 1 242 ? 14.496 19.363 -23.412 1.00 96.38 242 THR A O 1
ATOM 1782 N N . VAL A 1 243 ? 14.038 17.561 -22.145 1.00 95.19 243 VAL A N 1
ATOM 1783 C CA . VAL A 1 243 ? 15.224 16.771 -22.517 1.00 95.19 243 VAL A CA 1
ATOM 1784 C C . VAL A 1 243 ? 14.867 15.320 -22.900 1.00 95.19 243 VAL A C 1
ATOM 1786 O O . VAL A 1 243 ? 15.500 14.383 -22.410 1.00 95.19 243 VAL A O 1
ATOM 1789 N N . PRO A 1 244 ? 13.893 15.094 -23.808 1.00 93.69 244 PRO A N 1
ATOM 1790 C CA . PRO A 1 244 ? 13.357 13.760 -24.112 1.00 93.69 244 PRO A CA 1
ATOM 1791 C C . PRO A 1 244 ? 14.430 12.762 -24.557 1.00 93.69 244 PRO A C 1
ATOM 1793 O O . PRO A 1 244 ? 14.422 11.617 -24.118 1.00 93.69 244 PRO A O 1
ATOM 1796 N N . ALA A 1 245 ? 15.423 13.210 -25.333 1.00 93.19 245 ALA A N 1
ATOM 1797 C CA . ALA A 1 245 ? 16.514 12.360 -25.809 1.00 93.19 245 ALA A CA 1
ATOM 1798 C C . ALA A 1 245 ? 17.320 11.700 -24.671 1.00 93.19 245 ALA A C 1
ATOM 1800 O O . ALA A 1 245 ? 17.801 10.582 -24.834 1.00 93.19 245 ALA A O 1
ATOM 1801 N N . ALA A 1 246 ? 17.458 12.358 -23.512 1.00 88.88 246 ALA A N 1
ATOM 1802 C CA . ALA A 1 246 ? 18.153 11.779 -22.361 1.00 88.88 246 ALA A CA 1
ATOM 1803 C C . ALA A 1 246 ? 17.363 10.612 -21.744 1.00 88.88 246 ALA A C 1
ATOM 1805 O O . ALA A 1 246 ? 17.955 9.623 -21.317 1.00 88.88 246 ALA A O 1
ATOM 1806 N N . PHE A 1 247 ? 16.033 10.709 -21.739 1.00 91.38 247 PHE A N 1
ATOM 1807 C CA . PHE A 1 247 ? 15.145 9.660 -21.244 1.00 91.38 247 PHE A CA 1
ATOM 1808 C C . PHE A 1 247 ? 14.956 8.531 -22.262 1.00 91.38 247 PHE A C 1
ATOM 1810 O O . PHE A 1 247 ? 14.915 7.362 -21.891 1.00 91.38 247 PHE A O 1
ATOM 1817 N N . GLU A 1 248 ? 14.902 8.847 -23.554 1.00 92.44 248 GLU A N 1
ATOM 1818 C CA . GLU A 1 248 ? 14.866 7.830 -24.610 1.00 92.44 248 GLU A CA 1
ATOM 1819 C C . GLU A 1 248 ? 16.153 6.997 -24.622 1.00 92.44 248 GLU A C 1
ATOM 1821 O O . GLU A 1 248 ? 16.103 5.792 -24.846 1.00 92.44 248 GLU A O 1
ATOM 1826 N N . ALA A 1 249 ? 17.302 7.606 -24.307 1.00 88.94 249 ALA A N 1
ATOM 1827 C CA . ALA A 1 249 ? 18.589 6.913 -24.261 1.00 88.94 249 ALA A CA 1
ATOM 1828 C C . ALA A 1 249 ? 18.695 5.848 -23.152 1.00 88.94 249 ALA A C 1
ATOM 1830 O O . ALA A 1 249 ? 19.541 4.959 -23.249 1.00 88.94 249 ALA A O 1
ATOM 1831 N N . ILE A 1 250 ? 17.864 5.924 -22.106 1.00 86.62 250 ILE A N 1
ATOM 1832 C CA . ILE A 1 250 ? 17.795 4.899 -21.050 1.00 86.62 250 ILE A CA 1
ATOM 1833 C C . ILE A 1 250 ? 16.678 3.877 -21.292 1.00 86.62 250 ILE A C 1
ATOM 1835 O O . ILE A 1 250 ? 16.542 2.927 -20.520 1.00 86.62 250 ILE A O 1
ATOM 1839 N N . TYR A 1 251 ? 15.875 4.061 -22.344 1.00 88.06 251 TYR A N 1
ATOM 1840 C CA . TYR A 1 251 ? 14.824 3.121 -22.696 1.00 88.06 251 TYR A CA 1
ATOM 1841 C C . TYR A 1 251 ? 15.444 1.796 -23.168 1.00 88.06 251 TYR A C 1
ATOM 1843 O O . TYR A 1 251 ? 16.294 1.800 -24.064 1.00 88.06 251 TYR A O 1
ATOM 1851 N N . PRO A 1 252 ? 15.046 0.654 -22.584 1.00 84.94 252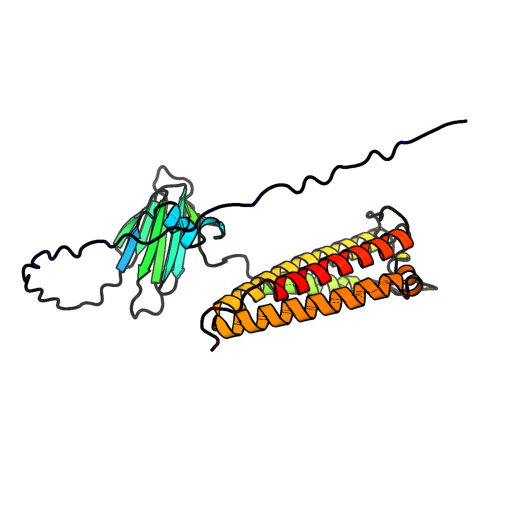 PRO A N 1
ATOM 1852 C CA . PRO A 1 252 ? 15.621 -0.628 -22.949 1.00 84.94 252 PRO A CA 1
ATOM 1853 C C . PRO A 1 252 ? 15.228 -1.003 -24.389 1.00 84.94 252 PRO A C 1
ATOM 1855 O O . PRO A 1 252 ? 14.058 -0.862 -24.758 1.00 84.94 252 PRO A O 1
ATOM 1858 N N . PRO A 1 253 ? 16.164 -1.508 -25.210 1.00 85.06 253 PRO A N 1
ATOM 1859 C CA . PRO A 1 253 ? 15.846 -2.079 -26.510 1.00 85.06 253 PRO A CA 1
ATOM 1860 C C . PRO A 1 253 ? 14.755 -3.158 -26.440 1.00 85.06 253 PRO A C 1
ATOM 1862 O O . PRO A 1 253 ? 14.492 -3.784 -25.410 1.00 85.06 253 PRO A O 1
ATOM 1865 N N . ALA A 1 254 ? 14.112 -3.416 -27.577 1.00 84.69 254 ALA A N 1
ATOM 1866 C CA . ALA A 1 254 ? 13.127 -4.484 -27.660 1.00 84.69 254 ALA A CA 1
ATOM 1867 C C . ALA A 1 254 ? 13.770 -5.838 -27.307 1.00 84.69 254 ALA A C 1
ATOM 1869 O O . ALA A 1 254 ? 14.763 -6.238 -27.911 1.00 84.69 254 ALA A O 1
ATOM 1870 N N . GLY A 1 255 ? 13.170 -6.544 -26.346 1.00 82.62 255 GLY A N 1
ATOM 1871 C CA . GLY A 1 255 ? 13.623 -7.865 -25.906 1.00 82.62 255 GLY A CA 1
ATOM 1872 C C . GLY A 1 255 ? 14.510 -7.871 -24.660 1.00 82.62 255 GLY A C 1
ATOM 1873 O O . GLY A 1 255 ? 14.714 -8.951 -24.131 1.00 82.62 255 GLY A O 1
ATOM 1874 N N . THR A 1 256 ? 14.944 -6.716 -24.130 1.00 86.38 256 THR A N 1
ATOM 1875 C CA . THR A 1 256 ? 15.825 -6.619 -22.940 1.00 86.38 256 THR A CA 1
ATOM 1876 C C . THR A 1 256 ? 15.303 -7.314 -21.676 1.00 86.38 256 THR A C 1
ATOM 1878 O O . THR A 1 256 ? 16.074 -7.578 -20.760 1.00 86.38 256 THR A O 1
ATOM 1881 N N . TRP A 1 257 ? 14.006 -7.602 -21.583 1.00 86.50 257 TRP A N 1
ATOM 1882 C CA . TRP A 1 257 ? 13.402 -8.249 -20.412 1.00 86.50 257 TRP A CA 1
ATOM 1883 C C . TRP A 1 257 ? 13.034 -9.715 -20.662 1.00 86.50 257 TRP A C 1
ATOM 1885 O O . TRP A 1 257 ? 12.218 -10.287 -19.938 1.00 86.50 257 TRP A O 1
ATOM 1895 N N . GLY A 1 258 ? 13.610 -10.322 -21.703 1.00 85.38 258 GLY A N 1
ATOM 1896 C CA . GLY A 1 258 ? 13.282 -11.668 -22.155 1.00 85.38 258 GLY A CA 1
ATOM 1897 C C . GLY A 1 258 ? 11.829 -11.772 -22.612 1.00 85.38 258 GLY A C 1
ATOM 1898 O O . GLY A 1 258 ? 11.493 -11.386 -23.727 1.00 85.38 258 GLY A O 1
ATOM 1899 N N . PHE A 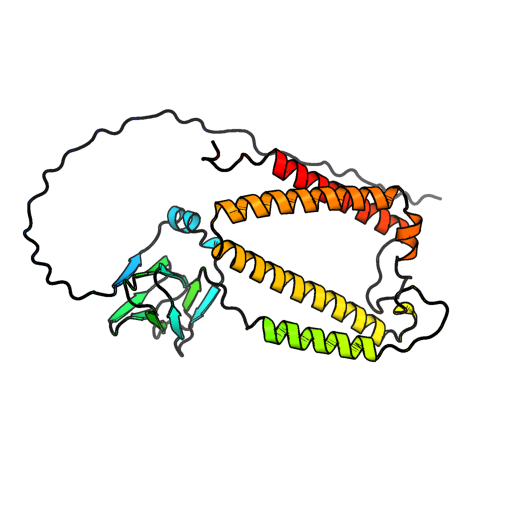1 259 ? 10.949 -12.237 -21.724 1.00 85.88 259 PHE A N 1
ATOM 1900 C CA . PHE A 1 259 ? 9.536 -12.493 -22.025 1.00 85.88 259 PHE A CA 1
ATOM 1901 C C . PHE A 1 259 ? 8.645 -11.239 -22.023 1.00 85.88 259 PHE A C 1
ATOM 1903 O O . PHE A 1 259 ? 7.498 -11.304 -22.471 1.00 85.88 259 PHE A O 1
ATOM 1910 N N . TRP A 1 260 ? 9.120 -10.113 -21.479 1.00 83.19 260 TRP A N 1
ATOM 1911 C CA . TRP A 1 260 ? 8.323 -8.892 -21.360 1.00 83.19 260 TRP A CA 1
ATOM 1912 C C . TRP A 1 260 ? 8.672 -7.874 -22.450 1.00 83.19 260 TRP A C 1
ATOM 1914 O O . TRP A 1 260 ? 9.671 -7.155 -22.376 1.00 83.19 260 TRP A O 1
ATOM 1924 N N . HIS A 1 261 ? 7.809 -7.777 -23.460 1.00 83.94 261 HIS A N 1
ATOM 1925 C CA . HIS A 1 261 ? 7.931 -6.780 -24.520 1.00 83.94 261 HIS A CA 1
ATOM 1926 C C . HIS A 1 261 ? 7.100 -5.542 -24.187 1.00 83.94 261 HIS A C 1
ATOM 1928 O O . HIS A 1 261 ? 5.884 -5.621 -24.009 1.00 83.94 261 HIS A O 1
ATOM 1934 N N . LEU A 1 262 ? 7.758 -4.386 -24.125 1.00 82.00 262 LEU A N 1
ATOM 1935 C CA . LEU A 1 262 ? 7.072 -3.115 -23.937 1.00 82.00 262 LEU A CA 1
ATOM 1936 C C . LEU A 1 262 ? 6.310 -2.750 -25.225 1.00 82.00 262 LEU A C 1
ATOM 1938 O O . LEU A 1 262 ? 6.900 -2.780 -26.307 1.00 82.00 262 LEU A O 1
ATOM 1942 N N . PRO A 1 263 ? 5.009 -2.421 -25.147 1.00 81.75 263 PRO A N 1
ATOM 1943 C CA . PRO A 1 263 ? 4.262 -1.949 -26.310 1.00 81.75 263 PRO A CA 1
ATOM 1944 C C . PRO A 1 263 ? 4.699 -0.522 -26.671 1.00 81.75 263 PRO A C 1
ATOM 1946 O O . PRO A 1 263 ? 4.931 0.261 -25.763 1.00 81.75 263 PRO A O 1
ATOM 1949 N N . ALA A 1 264 ? 4.716 -0.153 -27.956 1.00 90.31 264 ALA A N 1
ATOM 1950 C CA . ALA A 1 264 ? 5.134 1.171 -28.461 1.00 90.31 264 ALA A CA 1
ATOM 1951 C C . ALA A 1 264 ? 6.644 1.486 -28.337 1.00 90.31 264 ALA A C 1
ATOM 1953 O O . ALA A 1 264 ? 7.429 0.658 -27.885 1.00 90.31 264 ALA A O 1
ATOM 1954 N N . ASP A 1 265 ? 7.056 2.653 -28.840 1.00 92.25 265 ASP A N 1
ATOM 1955 C CA . ASP A 1 265 ? 8.457 3.084 -28.906 1.00 92.25 265 ASP A CA 1
ATOM 1956 C C . ASP A 1 265 ? 8.904 3.885 -27.668 1.00 92.25 265 ASP A C 1
ATOM 1958 O O . ASP A 1 265 ? 8.103 4.255 -26.805 1.00 92.25 265 ASP A O 1
ATOM 1962 N N . ALA A 1 266 ? 10.212 4.147 -27.576 1.00 92.81 266 ALA A N 1
ATOM 1963 C CA . ALA A 1 266 ? 10.810 4.904 -26.476 1.00 92.81 266 ALA A CA 1
ATOM 1964 C C . ALA A 1 266 ? 10.156 6.284 -26.299 1.00 92.81 266 ALA A C 1
ATOM 1966 O O . ALA A 1 266 ? 9.809 6.664 -25.181 1.00 92.81 266 ALA A O 1
ATOM 1967 N N . HIS A 1 267 ? 9.933 6.998 -27.405 1.00 94.69 267 HIS A N 1
ATOM 1968 C CA . HIS A 1 267 ? 9.329 8.327 -27.406 1.00 94.69 267 HIS A CA 1
ATOM 1969 C C . HIS A 1 267 ? 7.934 8.313 -26.764 1.00 94.69 267 HIS A C 1
ATOM 1971 O O . HIS A 1 267 ? 7.625 9.158 -25.920 1.00 94.69 267 HIS A O 1
ATOM 1977 N N . PHE A 1 268 ? 7.089 7.334 -27.111 1.00 94.81 268 PHE A N 1
ATOM 1978 C CA . PHE A 1 268 ? 5.778 7.163 -26.487 1.00 94.81 268 PHE A CA 1
ATOM 1979 C C . PHE A 1 268 ? 5.886 6.984 -24.969 1.00 94.81 268 PHE A C 1
ATOM 1981 O O . PHE A 1 268 ? 5.176 7.665 -24.231 1.00 94.81 268 PHE A O 1
ATOM 1988 N N . HIS A 1 269 ? 6.770 6.103 -24.489 1.00 92.75 269 HIS A N 1
ATOM 1989 C CA . HIS A 1 269 ? 6.917 5.846 -23.050 1.00 92.75 269 HIS A CA 1
ATOM 1990 C C . HIS A 1 269 ? 7.440 7.056 -22.285 1.00 92.75 269 HIS A C 1
ATOM 1992 O O . HIS A 1 269 ? 6.951 7.344 -21.194 1.00 92.75 269 HIS A O 1
ATOM 1998 N N . VAL A 1 270 ? 8.397 7.786 -22.858 1.00 95.00 270 VAL A N 1
ATOM 1999 C CA . VAL A 1 270 ? 8.928 9.024 -22.273 1.00 95.00 270 VAL A CA 1
ATOM 2000 C C . VAL A 1 270 ? 7.828 10.078 -22.161 1.00 95.00 270 VAL A C 1
ATOM 2002 O O . VAL A 1 270 ? 7.645 10.645 -21.085 1.00 95.00 270 VAL A O 1
ATOM 2005 N N . ALA A 1 271 ? 7.044 10.290 -23.222 1.00 95.38 271 ALA A N 1
ATOM 2006 C CA . ALA A 1 271 ? 5.926 11.232 -23.204 1.00 95.38 271 ALA A CA 1
ATOM 2007 C C . ALA A 1 271 ? 4.807 10.802 -22.238 1.00 95.38 271 ALA A C 1
ATOM 2009 O O . ALA A 1 271 ? 4.263 11.635 -21.511 1.00 95.38 271 ALA A O 1
ATOM 2010 N N . TRP A 1 272 ? 4.472 9.508 -22.202 1.00 95.94 272 TRP A N 1
ATOM 2011 C CA . TRP A 1 272 ? 3.474 8.958 -21.283 1.00 95.94 272 TRP A CA 1
ATOM 2012 C C . TRP A 1 272 ? 3.891 9.137 -19.822 1.00 95.94 272 TRP A C 1
ATOM 2014 O O . TRP A 1 272 ? 3.099 9.627 -19.018 1.00 95.94 272 TRP A O 1
ATOM 2024 N N . THR A 1 273 ? 5.140 8.795 -19.495 1.00 94.00 273 THR A N 1
ATOM 2025 C CA . THR A 1 273 ? 5.700 8.938 -18.142 1.00 94.00 273 THR A CA 1
ATOM 2026 C C . THR A 1 273 ? 5.686 10.401 -17.721 1.00 94.00 273 THR A C 1
ATOM 2028 O O . THR A 1 273 ? 5.125 10.721 -16.676 1.00 94.00 273 THR A O 1
ATOM 2031 N N . GLY A 1 274 ? 6.159 11.304 -18.587 1.00 95.50 274 GLY A N 1
ATOM 2032 C CA . GLY A 1 274 ? 6.105 12.740 -18.326 1.00 95.50 274 GLY A CA 1
ATOM 2033 C C . GLY A 1 274 ? 4.685 13.248 -18.069 1.00 95.50 274 GLY A C 1
ATOM 2034 O O . GLY A 1 274 ? 4.450 14.012 -17.134 1.00 95.50 274 GLY A O 1
ATOM 2035 N N . GLY A 1 275 ? 3.708 12.792 -18.858 1.00 94.69 275 GLY A N 1
ATOM 2036 C CA . GLY A 1 275 ? 2.299 13.128 -18.653 1.00 94.69 275 GLY A CA 1
ATOM 2037 C C . GLY A 1 275 ? 1.748 12.613 -17.319 1.00 94.69 275 GLY A C 1
ATOM 2038 O O . GLY A 1 275 ? 1.076 13.357 -16.604 1.00 94.69 275 GLY A O 1
ATOM 2039 N N . ALA A 1 276 ? 2.055 11.364 -16.961 1.00 95.19 276 ALA A N 1
ATOM 2040 C CA . ALA A 1 276 ? 1.639 10.762 -15.698 1.00 95.19 276 ALA A CA 1
ATOM 2041 C C . ALA A 1 276 ? 2.240 11.496 -14.488 1.00 95.19 276 ALA A C 1
ATOM 2043 O O . ALA A 1 276 ? 1.524 11.778 -13.529 1.00 95.19 276 ALA A O 1
ATOM 2044 N N . GLU A 1 277 ? 3.520 11.863 -14.548 1.00 94.44 277 GLU A N 1
ATOM 2045 C CA . GLU A 1 277 ? 4.203 12.616 -13.494 1.00 94.44 277 GLU A CA 1
ATOM 2046 C C . GLU A 1 277 ? 3.658 14.042 -13.351 1.00 94.44 277 GLU A C 1
ATOM 2048 O O . GLU A 1 277 ? 3.413 14.491 -12.231 1.00 94.44 277 GLU A O 1
ATOM 2053 N N . LEU A 1 278 ? 3.380 14.738 -14.461 1.00 95.25 278 LEU A N 1
ATOM 2054 C CA . LEU A 1 278 ? 2.758 16.065 -14.419 1.00 95.25 278 LEU A CA 1
ATOM 2055 C C . LEU A 1 278 ? 1.365 16.021 -13.780 1.00 95.25 278 LEU A C 1
ATOM 2057 O O . LEU A 1 278 ? 1.045 16.853 -12.928 1.00 95.25 278 LEU A O 1
ATOM 2061 N N . LEU A 1 279 ? 0.534 15.053 -14.176 1.00 94.62 279 LEU A N 1
ATOM 2062 C CA . LEU A 1 279 ? -0.820 14.898 -13.642 1.00 94.62 279 LEU A CA 1
ATOM 2063 C C . LEU A 1 279 ? -0.806 14.450 -12.177 1.00 94.62 279 LEU A C 1
ATOM 2065 O O . LEU A 1 279 ? -1.533 15.017 -11.364 1.00 94.62 279 LEU A O 1
ATOM 2069 N N . GLY A 1 280 ? 0.033 13.473 -11.826 1.00 91.88 280 GLY A N 1
ATOM 2070 C CA . GLY A 1 280 ? 0.184 12.991 -10.454 1.00 91.88 280 GLY A CA 1
ATOM 2071 C C . GLY A 1 280 ? 0.745 14.068 -9.527 1.00 91.88 280 GLY A C 1
ATOM 2072 O O . GLY A 1 280 ? 0.184 14.328 -8.462 1.00 91.88 280 GLY A O 1
ATOM 2073 N N . GLY A 1 281 ? 1.800 14.760 -9.960 1.00 92.12 281 GLY A N 1
ATOM 2074 C CA . GLY A 1 281 ? 2.415 15.849 -9.208 1.00 92.12 281 GLY A CA 1
ATOM 2075 C C . GLY A 1 281 ? 1.485 17.048 -9.027 1.00 92.12 281 GLY A C 1
ATOM 2076 O O . GLY A 1 281 ? 1.306 17.539 -7.911 1.00 92.12 281 GLY A O 1
ATOM 2077 N N . GLY A 1 282 ? 0.821 17.475 -10.107 1.00 93.44 282 GLY A N 1
ATOM 2078 C CA . GLY A 1 282 ? -0.186 18.536 -10.063 1.00 93.44 282 GLY A CA 1
ATOM 2079 C C . GLY A 1 282 ? -1.385 18.175 -9.184 1.00 93.44 282 GLY A C 1
ATOM 2080 O O . GLY A 1 282 ? -1.850 19.012 -8.412 1.00 93.44 282 GLY A O 1
ATOM 2081 N N . GLY A 1 283 ? -1.844 16.922 -9.246 1.00 93.19 283 GLY A N 1
ATOM 2082 C CA . GLY A 1 283 ? -2.912 16.399 -8.396 1.00 93.19 283 GLY A CA 1
ATOM 2083 C C . GLY A 1 283 ? -2.560 16.435 -6.908 1.00 93.19 283 GLY A C 1
ATOM 2084 O O . GLY A 1 283 ? -3.374 16.900 -6.112 1.00 93.19 283 GLY A O 1
ATOM 2085 N N . LEU A 1 284 ? -1.342 16.026 -6.534 1.00 89.94 284 LEU A N 1
ATOM 2086 C CA . LEU A 1 284 ? -0.860 16.098 -5.149 1.00 89.94 284 LEU A CA 1
ATOM 2087 C C . LEU A 1 284 ? -0.812 17.541 -4.633 1.00 89.94 284 LEU A C 1
ATOM 2089 O O . LEU A 1 284 ? -1.343 17.822 -3.561 1.00 89.94 284 LEU A O 1
ATOM 2093 N N . LEU A 1 285 ? -0.241 18.473 -5.405 1.00 93.25 285 LEU A N 1
ATOM 2094 C 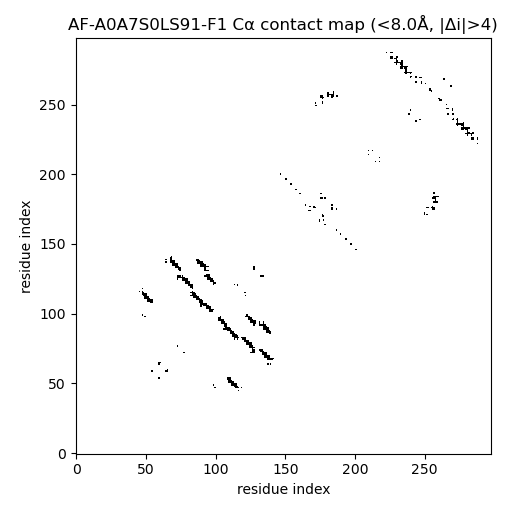CA . LEU A 1 285 ? -0.189 19.883 -5.004 1.00 93.25 285 LEU A CA 1
ATOM 2095 C C . LEU A 1 285 ? -1.583 20.496 -4.864 1.00 93.25 285 LEU A C 1
ATOM 2097 O O . LEU A 1 285 ? -1.847 21.213 -3.899 1.00 93.25 285 LEU A O 1
ATOM 2101 N N . LEU A 1 286 ? -2.483 20.205 -5.806 1.00 92.50 286 LEU A N 1
ATOM 2102 C CA . LEU A 1 286 ? -3.864 20.664 -5.730 1.00 92.50 286 LEU A CA 1
ATOM 2103 C C . LEU A 1 286 ? -4.571 20.083 -4.498 1.00 92.50 286 LEU A C 1
ATOM 2105 O O . LEU A 1 286 ? -5.258 20.817 -3.795 1.00 92.50 286 LEU A O 1
ATOM 2109 N N . GLY A 1 287 ? -4.357 18.801 -4.194 1.00 91.00 287 GLY A N 1
ATOM 2110 C CA . GLY A 1 287 ? -4.858 18.156 -2.981 1.00 91.00 287 GLY A CA 1
ATOM 2111 C C . GLY A 1 287 ? -4.385 18.863 -1.710 1.00 91.00 287 GLY A C 1
ATOM 2112 O O . GLY A 1 287 ? -5.207 19.193 -0.855 1.00 91.00 287 GLY A O 1
ATOM 2113 N N . CYS A 1 288 ? -3.094 19.191 -1.615 1.00 89.62 288 CYS A N 1
ATOM 2114 C CA . CYS A 1 288 ? -2.550 19.947 -0.485 1.00 89.62 288 CYS A CA 1
ATOM 2115 C C . CYS A 1 288 ? -3.158 21.354 -0.359 1.00 89.62 288 CYS A C 1
ATOM 2117 O O . CYS A 1 288 ? -3.408 21.808 0.752 1.00 89.62 288 CYS A O 1
ATOM 2119 N N . LEU A 1 289 ? -3.422 22.042 -1.477 1.00 90.44 289 LEU A N 1
ATOM 2120 C CA . LEU A 1 289 ? -4.043 23.375 -1.477 1.00 90.44 289 LEU A CA 1
ATOM 2121 C C . LEU A 1 289 ? -5.523 23.352 -1.076 1.00 90.44 289 LEU A C 1
ATOM 2123 O O . LEU A 1 289 ? -6.018 24.318 -0.497 1.00 90.44 289 LEU A O 1
ATOM 2127 N N . LEU A 1 290 ? -6.237 22.280 -1.421 1.00 90.81 290 LEU A N 1
ATOM 2128 C CA . LEU A 1 290 ? -7.671 22.143 -1.160 1.00 90.81 290 LEU A CA 1
ATOM 2129 C C . LEU A 1 290 ? -7.980 21.512 0.202 1.00 90.81 290 LEU A C 1
ATOM 2131 O O . LEU A 1 290 ? -9.115 21.617 0.670 1.00 90.81 290 LEU A O 1
ATOM 2135 N N . THR A 1 291 ? -7.002 20.869 0.839 1.00 86.88 291 THR A N 1
ATOM 2136 C CA . THR A 1 291 ? -7.183 20.259 2.157 1.00 86.88 291 THR A CA 1
ATOM 2137 C C . THR A 1 291 ? -7.134 21.355 3.227 1.00 86.88 291 THR A C 1
ATOM 2139 O O . THR A 1 291 ? -6.109 22.024 3.369 1.00 86.88 291 THR A O 1
ATOM 2142 N N . PRO A 1 292 ? -8.225 21.590 3.980 1.00 79.62 292 PRO A N 1
ATOM 2143 C CA . PRO A 1 292 ? -8.227 22.593 5.033 1.00 79.62 292 PRO A CA 1
ATOM 2144 C C . PRO A 1 292 ? -7.246 22.198 6.148 1.00 79.62 292 PRO A C 1
ATOM 2146 O O . PRO A 1 292 ? -7.088 21.008 6.432 1.00 79.62 292 PRO A O 1
ATOM 2149 N N . PRO A 1 293 ? -6.607 23.175 6.815 1.00 76.12 293 PRO A N 1
ATOM 2150 C CA . PRO A 1 293 ? -5.734 22.884 7.941 1.00 76.12 293 PRO A CA 1
ATOM 2151 C C . PRO A 1 293 ? -6.522 22.187 9.063 1.00 76.12 293 PRO A C 1
ATOM 2153 O O . PRO A 1 293 ? -7.716 22.465 9.240 1.00 76.12 293 PRO A O 1
ATOM 2156 N N . PRO A 1 294 ? -5.874 21.309 9.847 1.00 71.44 294 PRO A N 1
ATOM 2157 C CA . PRO A 1 294 ? -6.536 20.629 10.948 1.00 71.44 294 PRO A CA 1
ATOM 2158 C C . PRO A 1 294 ? -7.121 21.652 11.942 1.00 71.44 294 PRO A C 1
ATOM 2160 O O . PRO A 1 294 ? -6.466 22.650 12.272 1.00 71.44 294 PRO A O 1
ATOM 2163 N N . PRO A 1 295 ? -8.358 21.443 12.431 1.00 64.00 295 PRO A N 1
ATOM 2164 C CA . PRO A 1 295 ? -9.009 22.370 13.348 1.00 64.00 295 PRO A CA 1
ATOM 2165 C C . PRO A 1 295 ? -8.206 22.488 14.654 1.00 64.00 295 PRO A C 1
ATOM 2167 O O . PRO A 1 295 ? -7.972 21.500 15.347 1.00 64.00 295 PRO A O 1
ATOM 2170 N N . GLY A 1 296 ? -7.786 23.713 14.993 1.00 65.25 296 GLY A N 1
ATOM 2171 C CA . GLY A 1 296 ? -7.024 24.016 16.215 1.00 65.25 296 GLY A CA 1
ATOM 2172 C C . GLY A 1 296 ? -5.620 24.594 16.004 1.00 65.25 296 GLY A C 1
ATOM 2173 O O . GLY A 1 296 ? -4.879 24.713 16.976 1.00 65.25 296 GLY A O 1
ATOM 2174 N N . GLY A 1 297 ? -5.247 24.945 14.769 1.00 54.62 297 GLY A N 1
ATOM 2175 C CA . GLY A 1 297 ? -4.052 25.739 14.466 1.00 54.62 297 GLY A CA 1
ATOM 2176 C C . GLY A 1 297 ? -4.334 27.246 14.435 1.00 54.62 297 GLY A C 1
ATOM 2177 O O . GLY A 1 297 ? -4.380 27.826 13.354 1.00 54.62 297 GLY A O 1
ATOM 2178 N N . ALA A 1 298 ? -4.553 27.860 15.601 1.00 44.75 298 ALA A N 1
ATOM 2179 C CA . ALA A 1 298 ? -4.457 29.306 15.831 1.00 44.75 298 ALA A CA 1
ATOM 2180 C C . ALA A 1 298 ? -3.971 29.558 17.262 1.00 44.75 298 ALA A C 1
ATOM 2182 O O . ALA A 1 298 ? -4.499 28.883 18.177 1.00 44.75 298 ALA A O 1
#

Radius of gyration: 28.86 Å; Cα contacts (8 Å, |Δi|>4): 329; chains: 1; bounding box: 66×57×100 Å

Secondary structure (DSSP, 8-state):
------------------------------------------------EEEEE---HHHHHHTTGGGPPEEEEETT-EEEEE-TT-EEEEEE--EEEEETTEEEEE-TTEEEEEE-TT-S-EEEEEEE-TT-SEEEEE-SS---S-HHHHHHHHHHHHHHHHHHPPP-SS--TT-GGGS-HHHHHHHHHHHHHHHHHHHHHHHHHHHHHHHHS-HHHHHHHHHHHHHHHHHHHHHHHHHHHHSHHHHHTTSPPTTTTTT-PPSS-HHHHHHHHHHHHHHHHHHHHHHHHHSPPPTT--

Nearest PDB structures (foldseek):
  1o5u-assembly2_B  TM=8.380E-01  e=3.058E-06  Thermotoga maritima
  8qma-assembly1_R  TM=6.812E-01  e=4.907E-05  Sinapis alba
  8xzv-assembly1_Q  TM=7.238E-01  e=1.360E-04  Spinacia oleracea
  8rdj-assembly1_T  TM=6.740E-01  e=1.706E-04  Sinapis alba
  1yll-assembly1_A  TM=6.431E-01  e=1.585E-02  Pseudomonas aeruginosa PAO1

Organism: NCBI:txid221442

Sequence (298 aa):
LALTTKMQSLPLILSICTLRSARHGLGTARLRVPVSRVALLKLSASSVSLDLSQPSQAEAEAIGLRDWPSSFVTREGLEERCGDGAMRYVLEGTGTVTYAGQDFAVSPNTLVRVDAGTADEAVLQWACDEACDELLLLTPEYRGPPLLPVAAAFLVACVVLVLAAQPAGAMTPSGVDVLPEAQQAAVFACIYAALGAWAYGSATAYESARRALPSRLWDAWEAFSAAAIGATLLVAGTSHFTVPAAFEAIYPPAGTWGFWHLPADAHFHVAWTGGAELLGGGGLLLGCLLTPPPPGGA